Protein AF-A0A8B6BGJ7-F1 (afdb_monomer_lite)

Radius of gyration: 28.64 Å; chains: 1; bounding box: 47×74×89 Å

Organism: Mytilus galloprovincialis (NCBI:txid29158)

pLDDT: mean 73.42, std 16.11, range [43.03, 97.69]

Foldseek 3Di:
DVVVVVVVVVVVVCCVVVNDPPPPPPPPPPPPPPPLCDPQLVVLVVVLVVLVPDPDPDPVSVVVNVVSVVSNVVSSVVSVVVVVVVVVVVLVVCVPVPPPVNVVVVVVPPPDPDPPPPVVVVVVVLCVVCVVPPDDDPVVVVVVSVLVVVLVQLVCVVVVVDDDPVVVVVCVVCVVVVNNVVSVCSVPDPCVVVVVVVVVCVVVVVPDPPPDDDD

Sequence (215 aa):
MIISKIGKVLINSAGNTFGFKVSAGKKSEHRKNKPWFDHDCKAARSEFRKMKRNKNKSPFHRALVSDAEKRYKNTMNKAHKKYRSDFRKKMDDLKQKDAKEFWRLLNENKSTAQPKIDFDKLVSYFKELNSDLRDDTEEQQIETRCCVMFRYLFKLAQETTFRSRSLDKMKSILDNCGFSYLWSFQNTSPNIKSIIKQRLEDQFTQSWSGKVIPE

Structure (mmCIF, N/CA/C/O backbone):
data_AF-A0A8B6BGJ7-F1
#
_entry.id   AF-A0A8B6BGJ7-F1
#
loop_
_atom_site.group_PDB
_atom_site.id
_atom_site.type_symbol
_atom_site.label_atom_id
_atom_site.label_alt_id
_atom_site.label_comp_id
_atom_site.label_asym_id
_atom_site.label_entity_id
_atom_site.label_seq_id
_atom_site.pdbx_PDB_ins_code
_atom_site.Cartn_x
_atom_site.Cartn_y
_atom_site.Cartn_z
_atom_site.occupancy
_atom_site.B_iso_or_equiv
_atom_site.auth_seq_id
_atom_site.auth_comp_id
_atom_site.auth_asym_id
_atom_site.auth_atom_id
_atom_site.pdbx_PDB_model_num
ATOM 1 N N . MET A 1 1 ? 10.335 -47.971 -9.760 1.00 57.31 1 MET A N 1
ATOM 2 C CA . MET A 1 1 ? 8.850 -47.895 -9.714 1.00 57.31 1 MET A CA 1
ATOM 3 C C . MET A 1 1 ? 8.267 -47.502 -8.337 1.00 57.31 1 MET A C 1
ATOM 5 O O . MET A 1 1 ? 7.102 -47.132 -8.273 1.00 57.31 1 MET A O 1
ATOM 9 N N . ILE A 1 2 ? 9.047 -47.516 -7.242 1.00 61.28 2 ILE A N 1
ATOM 10 C CA . ILE A 1 2 ? 8.579 -47.228 -5.864 1.00 61.28 2 ILE A CA 1
ATOM 11 C C . ILE A 1 2 ? 8.458 -45.721 -5.566 1.00 61.28 2 ILE A C 1
ATOM 13 O O . ILE A 1 2 ? 7.476 -45.283 -4.974 1.00 61.28 2 ILE A O 1
ATOM 17 N N . ILE A 1 3 ? 9.395 -44.910 -6.064 1.00 61.84 3 ILE A N 1
ATOM 18 C CA . ILE A 1 3 ? 9.438 -43.452 -5.832 1.00 61.84 3 ILE A CA 1
ATOM 19 C C . ILE A 1 3 ? 8.158 -42.753 -6.326 1.00 61.84 3 ILE A C 1
ATOM 21 O O . ILE A 1 3 ? 7.620 -41.880 -5.652 1.00 61.84 3 ILE A O 1
ATOM 25 N N . SER A 1 4 ? 7.603 -43.198 -7.458 1.00 70.38 4 SER A N 1
ATOM 26 C CA . SER A 1 4 ? 6.337 -42.671 -7.991 1.00 70.38 4 SER A CA 1
ATOM 27 C C . SER A 1 4 ? 5.135 -42.989 -7.090 1.00 70.38 4 SER A C 1
ATOM 29 O O . SER A 1 4 ? 4.223 -42.172 -6.969 1.00 70.38 4 SER A O 1
ATOM 31 N N . LYS A 1 5 ? 5.135 -44.148 -6.416 1.00 76.62 5 LYS A N 1
ATOM 32 C CA . LYS A 1 5 ? 4.067 -44.529 -5.481 1.00 76.62 5 LYS A CA 1
ATOM 33 C C . LYS A 1 5 ? 4.137 -43.698 -4.199 1.00 76.62 5 LYS A C 1
ATOM 35 O O . LYS A 1 5 ? 3.113 -43.176 -3.775 1.00 76.62 5 LYS A O 1
ATOM 40 N N . ILE A 1 6 ? 5.338 -43.497 -3.651 1.00 73.38 6 ILE A N 1
ATOM 41 C CA . ILE A 1 6 ? 5.550 -42.648 -2.466 1.00 73.38 6 ILE A CA 1
ATOM 42 C C . ILE A 1 6 ? 5.158 -41.197 -2.765 1.00 73.38 6 ILE A C 1
ATOM 44 O O . ILE A 1 6 ? 4.422 -40.588 -1.993 1.00 73.38 6 ILE A O 1
ATOM 48 N N . GLY A 1 7 ? 5.562 -40.666 -3.924 1.00 71.62 7 GLY A N 1
ATOM 49 C CA . GLY A 1 7 ? 5.180 -39.318 -4.347 1.00 71.62 7 GLY A CA 1
ATOM 50 C C . GLY A 1 7 ? 3.663 -39.130 -4.422 1.00 71.62 7 GLY A C 1
ATOM 51 O O . GLY A 1 7 ? 3.145 -38.129 -3.936 1.00 71.62 7 GLY A O 1
ATOM 52 N N . LYS A 1 8 ? 2.928 -40.119 -4.949 1.00 79.44 8 LYS A N 1
ATOM 53 C CA . LYS A 1 8 ? 1.456 -40.083 -4.990 1.00 79.44 8 LYS A CA 1
ATOM 54 C C . LYS A 1 8 ? 0.827 -40.094 -3.599 1.00 79.44 8 LYS A C 1
ATOM 56 O O . LYS A 1 8 ? -0.113 -39.342 -3.366 1.00 79.44 8 LYS A O 1
ATOM 61 N N . VAL A 1 9 ? 1.349 -40.905 -2.678 1.00 85.19 9 VAL A N 1
ATOM 62 C CA . VAL A 1 9 ? 0.859 -40.942 -1.291 1.00 85.19 9 VAL A CA 1
ATOM 63 C C . VAL A 1 9 ? 1.062 -39.585 -0.621 1.00 85.19 9 VAL A C 1
ATOM 65 O O . VAL A 1 9 ? 0.117 -39.044 -0.061 1.00 85.19 9 VAL A O 1
ATOM 68 N N . LEU A 1 10 ? 2.246 -38.982 -0.753 1.00 74.00 10 LEU A N 1
ATOM 69 C CA . LEU A 1 10 ? 2.537 -37.673 -0.163 1.00 74.00 10 LEU A CA 1
ATOM 70 C C . LEU A 1 10 ? 1.672 -36.553 -0.756 1.00 74.00 10 LEU A C 1
ATOM 72 O O . LEU A 1 10 ? 1.155 -35.727 -0.008 1.00 74.00 10 LEU A O 1
ATOM 76 N N . ILE A 1 11 ? 1.470 -36.541 -2.077 1.00 77.31 11 ILE A N 1
ATOM 77 C CA . ILE A 1 11 ? 0.615 -35.551 -2.752 1.00 77.31 11 ILE A CA 1
ATOM 78 C C . ILE A 1 11 ? -0.843 -35.689 -2.298 1.00 77.31 11 ILE A C 1
ATOM 80 O O . ILE A 1 11 ? -1.494 -34.679 -2.033 1.00 77.31 11 ILE A O 1
ATOM 84 N N . ASN A 1 12 ? -1.348 -36.917 -2.165 1.00 77.31 12 ASN A N 1
ATOM 85 C CA .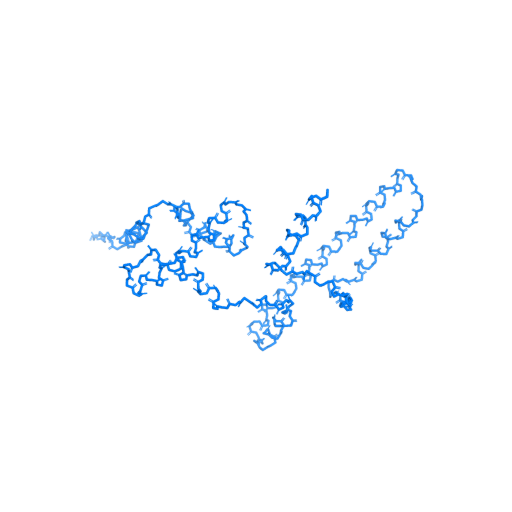 ASN A 1 12 ? -2.722 -37.163 -1.729 1.00 77.31 12 ASN A CA 1
ATOM 86 C C . ASN A 1 12 ? -2.922 -36.817 -0.251 1.00 77.31 12 ASN A C 1
ATOM 88 O O . ASN A 1 12 ? -3.895 -36.148 0.089 1.00 77.31 12 ASN A O 1
ATOM 92 N N . SER A 1 13 ? -1.984 -37.198 0.618 1.00 79.50 13 SER A N 1
ATOM 93 C CA . SER A 1 13 ? -2.018 -36.827 2.035 1.00 79.50 13 SER A CA 1
ATOM 94 C C . SER A 1 13 ? -1.955 -35.310 2.215 1.00 79.50 13 SER A C 1
ATOM 96 O O . SER A 1 13 ? -2.753 -34.745 2.956 1.00 79.50 13 SER A O 1
ATOM 98 N N . ALA A 1 14 ? -1.071 -34.623 1.484 1.00 66.56 14 ALA A N 1
ATOM 99 C CA . ALA A 1 14 ? -0.984 -33.166 1.518 1.00 66.56 14 ALA A CA 1
ATOM 100 C C . ALA A 1 14 ? -2.259 -32.498 0.978 1.00 66.56 14 ALA A C 1
ATOM 102 O O . ALA A 1 14 ? -2.747 -31.538 1.568 1.00 66.56 14 ALA A O 1
ATOM 103 N N . GLY A 1 15 ? -2.831 -33.012 -0.110 1.00 73.88 15 GLY A N 1
ATOM 104 C CA . GLY A 1 15 ? -4.077 -32.496 -0.668 1.00 73.88 15 GLY A CA 1
ATOM 105 C C . GLY A 1 15 ? -5.287 -32.692 0.244 1.00 73.88 15 GLY A C 1
ATOM 106 O O . GLY A 1 15 ? -6.129 -31.801 0.325 1.00 73.88 15 GLY A O 1
ATOM 107 N N . ASN A 1 16 ? -5.349 -33.803 0.980 1.00 71.81 16 ASN A N 1
ATOM 108 C CA . ASN A 1 16 ? -6.404 -34.060 1.961 1.00 71.81 16 ASN A CA 1
ATOM 109 C C . ASN A 1 16 ? -6.269 -33.169 3.204 1.00 71.81 16 ASN A C 1
ATOM 111 O O . ASN A 1 16 ? -7.273 -32.677 3.713 1.00 71.81 16 ASN A O 1
ATOM 115 N N . THR A 1 17 ? -5.042 -32.929 3.676 1.00 71.88 17 THR A N 1
ATOM 116 C CA . THR A 1 17 ? -4.790 -32.124 4.883 1.00 71.88 17 THR A CA 1
ATOM 117 C C . THR A 1 17 ? -4.862 -30.621 4.618 1.00 71.88 17 THR A C 1
ATOM 119 O O . THR A 1 17 ? -5.432 -29.877 5.413 1.00 71.88 17 THR A O 1
ATOM 122 N N . PHE A 1 18 ? -4.293 -30.152 3.506 1.00 75.50 18 PHE A N 1
ATOM 123 C CA . PHE A 1 18 ? -4.161 -28.720 3.202 1.00 75.50 18 PHE A CA 1
ATOM 124 C C . PHE A 1 18 ? -5.162 -28.221 2.152 1.00 75.50 18 PHE A C 1
ATOM 126 O O . PHE A 1 18 ? -5.249 -27.015 1.907 1.00 75.50 18 PHE A O 1
ATOM 133 N N . GLY A 1 19 ? -5.927 -29.130 1.543 1.00 69.19 19 GLY A N 1
ATOM 134 C CA . GLY A 1 19 ? -6.796 -28.849 0.408 1.00 69.19 19 GLY A CA 1
ATOM 135 C C . GLY A 1 19 ? -6.013 -28.726 -0.902 1.00 69.19 19 GLY A C 1
ATOM 136 O O . GLY A 1 19 ? -4.918 -28.163 -0.967 1.00 69.19 19 GLY A O 1
ATOM 137 N N . PHE A 1 20 ? -6.596 -29.202 -2.000 1.00 66.44 20 PHE A N 1
ATOM 138 C CA . PHE A 1 20 ? -6.102 -28.855 -3.328 1.00 66.44 20 PHE A CA 1
ATOM 139 C C . PHE A 1 20 ? -6.554 -27.436 -3.673 1.00 66.44 20 PHE A C 1
ATOM 141 O O . PHE A 1 20 ? -7.739 -27.106 -3.588 1.00 66.44 20 PHE A O 1
ATOM 148 N N . LYS A 1 21 ? -5.624 -26.584 -4.122 1.00 55.28 21 LYS A N 1
ATOM 149 C CA . LYS A 1 21 ? -6.004 -25.344 -4.807 1.00 55.28 21 LYS A CA 1
ATOM 150 C C . LYS A 1 21 ? -6.718 -25.744 -6.092 1.00 55.28 21 LYS A C 1
ATOM 152 O O . LYS A 1 21 ? -6.074 -26.005 -7.103 1.00 55.28 21 LYS A O 1
ATOM 157 N N . VAL A 1 22 ? -8.046 -25.773 -6.058 1.00 51.56 22 VAL A N 1
ATOM 158 C CA . VAL A 1 22 ? -8.840 -25.797 -7.279 1.00 51.56 22 VAL A CA 1
ATOM 159 C C . VAL A 1 22 ? -8.456 -24.518 -8.009 1.00 51.56 22 VAL A C 1
ATOM 161 O O . VAL A 1 22 ? -8.737 -23.413 -7.537 1.00 51.56 22 VAL A O 1
ATOM 164 N N . SER A 1 23 ? -7.747 -24.638 -9.128 1.00 52.31 23 SER A N 1
ATOM 165 C CA . SER A 1 23 ? -7.567 -23.537 -10.065 1.00 52.31 23 SER A CA 1
ATOM 166 C C . SER A 1 23 ? -8.913 -23.268 -10.727 1.00 52.31 23 SER A C 1
ATOM 168 O O . SER A 1 23 ? -9.090 -23.487 -11.920 1.00 52.31 23 SER A O 1
ATOM 170 N N . ALA A 1 24 ? -9.885 -22.802 -9.938 1.00 52.41 24 ALA A N 1
ATOM 171 C CA . ALA A 1 24 ? -11.022 -22.075 -10.449 1.00 52.41 24 ALA A CA 1
ATOM 172 C C . ALA A 1 24 ? -10.408 -20.937 -11.256 1.00 52.41 24 ALA A C 1
ATOM 174 O O . ALA A 1 24 ? -9.730 -20.070 -10.690 1.00 52.41 24 ALA A O 1
ATOM 175 N N . GLY A 1 25 ? -10.537 -21.018 -12.582 1.00 48.78 25 GLY A N 1
ATOM 176 C CA . GLY A 1 25 ? -10.083 -19.981 -13.488 1.00 48.78 25 GLY A CA 1
ATOM 177 C C . GLY A 1 25 ? -10.626 -18.672 -12.952 1.00 48.78 25 GLY A C 1
ATOM 178 O O . GLY A 1 25 ? -11.834 -18.439 -12.986 1.00 48.78 25 GLY A O 1
ATOM 179 N N . LYS A 1 26 ? -9.748 -17.859 -12.355 1.00 43.69 26 LYS A N 1
ATOM 180 C CA . LYS A 1 26 ? -10.133 -16.558 -11.834 1.00 43.69 26 LYS A CA 1
ATOM 181 C C . LYS A 1 26 ? -10.603 -15.787 -13.053 1.00 43.69 26 LYS A C 1
ATOM 183 O O . LYS A 1 26 ? -9.770 -15.278 -13.802 1.00 43.69 26 LYS A O 1
ATOM 188 N N . LYS A 1 27 ? -11.923 -15.710 -13.263 1.00 43.03 27 LYS A N 1
ATOM 189 C CA . LYS A 1 27 ? -12.528 -14.635 -14.046 1.00 43.03 27 LYS A CA 1
ATOM 190 C C . LYS A 1 27 ? -11.877 -13.391 -13.474 1.00 43.03 27 LYS A C 1
ATOM 192 O O . LYS A 1 27 ? -12.029 -13.139 -12.280 1.00 43.03 27 LYS A O 1
ATOM 197 N N . SER A 1 28 ? -11.002 -12.748 -14.250 1.00 46.72 28 SER A N 1
ATOM 198 C CA . SER A 1 28 ? -10.230 -11.621 -13.750 1.00 46.72 28 SER A CA 1
ATOM 199 C C . SER A 1 28 ? -11.262 -10.598 -13.331 1.00 46.72 28 SER A C 1
ATOM 201 O O . SER A 1 28 ? -11.915 -10.016 -14.201 1.00 46.72 28 SER A O 1
ATOM 203 N N . GLU A 1 29 ? -11.480 -10.478 -12.024 1.00 51.22 29 GLU A N 1
ATOM 204 C CA . GLU A 1 29 ? -12.407 -9.517 -11.467 1.00 51.22 29 GLU A CA 1
ATOM 205 C C . GLU A 1 29 ? -12.032 -8.203 -12.127 1.00 51.22 29 GLU A C 1
ATOM 207 O O . GLU A 1 29 ? -10.859 -7.805 -12.087 1.00 51.22 29 GLU A O 1
ATOM 212 N N . HIS A 1 30 ? -12.977 -7.688 -12.921 1.00 48.84 30 HIS A N 1
ATOM 213 C CA . HIS A 1 30 ? -12.774 -6.578 -13.835 1.00 48.84 30 HIS A CA 1
ATOM 214 C C . HIS A 1 30 ? -11.873 -5.579 -13.144 1.00 48.84 30 HIS A C 1
ATOM 216 O O . HIS A 1 30 ? -12.176 -5.225 -12.009 1.00 48.84 30 HIS A O 1
ATOM 222 N N . ARG A 1 31 ? -10.738 -5.233 -13.770 1.00 54.88 31 ARG A N 1
ATOM 223 C CA . ARG A 1 31 ? -9.712 -4.340 -13.220 1.00 54.88 31 ARG A CA 1
ATOM 224 C C . ARG A 1 31 ? -10.410 -3.088 -12.695 1.00 54.88 31 ARG A C 1
ATOM 226 O O . ARG A 1 31 ? -10.582 -2.141 -13.456 1.00 54.88 31 ARG A O 1
ATOM 233 N N . LYS A 1 32 ? -10.844 -3.111 -11.429 1.00 60.84 32 LYS A N 1
ATOM 234 C CA . LYS A 1 32 ? -11.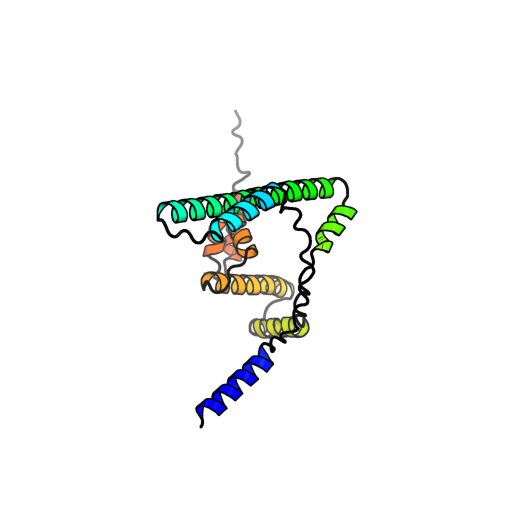600 -2.022 -10.821 1.00 60.84 32 LYS A CA 1
ATOM 235 C C . LYS A 1 32 ? -10.714 -0.811 -11.011 1.00 60.84 32 LYS A C 1
ATOM 237 O O . LYS A 1 32 ? -9.510 -0.900 -10.734 1.00 60.84 32 LYS A O 1
ATOM 242 N N . ASN A 1 33 ? -11.270 0.238 -11.616 1.00 74.88 33 ASN A N 1
ATOM 243 C CA . ASN A 1 33 ? -10.539 1.467 -11.878 1.00 74.88 33 ASN A CA 1
ATOM 244 C C . ASN A 1 33 ? -9.843 1.852 -10.580 1.00 74.88 33 ASN A C 1
ATOM 246 O O . ASN A 1 33 ? -10.496 2.149 -9.586 1.00 74.88 33 ASN A O 1
ATOM 250 N N . LYS A 1 34 ? -8.514 1.719 -10.561 1.00 84.25 34 LYS A N 1
ATOM 251 C CA . LYS A 1 34 ? -7.730 1.979 -9.362 1.00 84.25 34 LYS A CA 1
ATOM 252 C C . LYS A 1 34 ? -7.851 3.479 -9.114 1.00 84.25 34 LYS A C 1
ATOM 254 O O . LYS A 1 34 ? -7.340 4.229 -9.943 1.00 84.25 34 LYS A O 1
ATOM 259 N N . PRO A 1 35 ? -8.490 3.924 -8.022 1.00 87.94 35 PRO A N 1
ATOM 260 C CA . PRO A 1 35 ? -8.777 5.345 -7.817 1.00 87.94 35 PRO A CA 1
ATOM 261 C C . PRO A 1 35 ? -7.499 6.181 -7.673 1.00 87.94 35 PRO A C 1
ATOM 263 O O . PRO A 1 35 ? -7.496 7.367 -7.965 1.00 87.94 35 PRO A O 1
ATOM 266 N N . TRP A 1 36 ? -6.390 5.546 -7.287 1.00 92.88 36 TRP A N 1
ATOM 267 C CA . TRP A 1 36 ? -5.066 6.161 -7.212 1.00 92.88 36 TRP A CA 1
ATOM 268 C C . TRP A 1 36 ? -4.292 6.174 -8.539 1.00 92.88 36 TRP A C 1
ATOM 270 O O . TRP A 1 36 ? -3.203 6.732 -8.588 1.00 92.88 36 TRP A O 1
ATOM 280 N N . PHE A 1 37 ? -4.779 5.517 -9.599 1.00 94.44 37 PHE A N 1
ATOM 281 C CA . PHE A 1 37 ? -4.087 5.446 -10.891 1.00 94.44 37 PHE A CA 1
ATOM 282 C C . PHE A 1 37 ? -4.559 6.580 -11.807 1.00 94.44 37 PHE A C 1
ATOM 284 O O . PHE A 1 37 ? -5.376 6.392 -12.715 1.00 94.44 37 PHE A O 1
ATOM 291 N N . ASP A 1 38 ? -4.045 7.766 -11.510 1.00 92.69 38 ASP A N 1
ATOM 292 C CA . ASP A 1 38 ? -4.384 9.036 -12.144 1.00 92.69 38 ASP A CA 1
ATOM 293 C C . ASP A 1 38 ? -3.825 9.199 -13.574 1.00 92.69 38 ASP A C 1
ATOM 295 O O . ASP A 1 38 ? -3.242 8.287 -14.177 1.00 92.69 38 ASP A O 1
ATOM 299 N N . HIS A 1 39 ? -4.075 10.375 -14.155 1.00 94.81 39 HIS A N 1
ATOM 300 C CA . HIS A 1 39 ? -3.589 10.753 -15.479 1.00 94.81 39 HIS A CA 1
ATOM 301 C C . HIS A 1 39 ? -2.055 10.693 -15.570 1.00 94.81 39 HIS A C 1
ATOM 303 O O . HIS A 1 39 ? -1.524 10.149 -16.540 1.00 94.81 39 HIS A O 1
ATOM 309 N N . ASP A 1 40 ? -1.341 11.142 -14.541 1.00 95.38 40 ASP A N 1
ATOM 310 C CA . ASP A 1 40 ? 0.124 11.169 -14.526 1.00 95.38 40 ASP A CA 1
ATOM 311 C C . ASP A 1 40 ? 0.710 9.755 -14.522 1.00 95.38 40 ASP A C 1
ATOM 313 O O . ASP A 1 40 ? 1.655 9.448 -15.257 1.00 95.38 40 ASP A O 1
ATOM 317 N N . CYS A 1 41 ? 0.091 8.839 -13.773 1.00 96.19 41 CYS A N 1
ATOM 318 C CA . CYS A 1 41 ? 0.421 7.420 -13.817 1.00 96.19 41 CYS A CA 1
ATOM 319 C C . CYS A 1 41 ? 0.214 6.824 -15.219 1.00 96.19 41 CYS A C 1
ATOM 321 O O . CYS A 1 41 ? 1.019 5.999 -15.667 1.00 96.19 41 CYS A O 1
ATOM 323 N N . LYS A 1 42 ? -0.853 7.221 -15.929 1.00 95.25 42 LYS A N 1
ATOM 324 C CA . LYS A 1 42 ? -1.119 6.786 -17.313 1.00 95.25 42 LYS A CA 1
ATOM 325 C C . LYS A 1 42 ? -0.076 7.343 -18.281 1.00 95.25 42 LYS A C 1
ATOM 327 O O . LYS A 1 42 ? 0.441 6.573 -19.095 1.00 95.25 42 LYS A O 1
ATOM 332 N N . ALA A 1 43 ? 0.258 8.626 -18.168 1.00 96.44 43 ALA A N 1
ATOM 333 C CA . ALA A 1 43 ? 1.248 9.298 -19.002 1.00 96.44 43 ALA A CA 1
ATOM 334 C C . ALA A 1 43 ? 2.635 8.655 -18.843 1.00 96.44 43 ALA A C 1
ATOM 336 O O . ALA A 1 43 ? 3.187 8.144 -19.819 1.00 96.44 43 ALA A O 1
ATOM 337 N N . ALA A 1 44 ? 3.130 8.537 -17.606 1.00 96.06 44 ALA A N 1
ATOM 338 C CA . ALA A 1 44 ? 4.430 7.927 -17.320 1.00 96.06 44 ALA A CA 1
ATOM 339 C C . ALA A 1 44 ? 4.493 6.447 -17.749 1.00 96.06 44 ALA A C 1
ATOM 341 O O . ALA A 1 44 ? 5.502 5.974 -18.274 1.00 96.06 44 ALA A O 1
ATOM 342 N N . ARG A 1 45 ? 3.390 5.696 -17.596 1.00 96.56 45 ARG A N 1
ATOM 343 C CA . ARG A 1 45 ? 3.297 4.310 -18.088 1.00 96.56 45 ARG A CA 1
ATOM 344 C C . ARG A 1 45 ? 3.347 4.234 -19.611 1.00 96.56 45 ARG A C 1
ATOM 346 O O . ARG A 1 45 ? 3.933 3.293 -20.148 1.00 96.56 45 ARG A O 1
ATOM 353 N N . SER A 1 46 ? 2.674 5.156 -20.295 1.00 96.19 46 SER A N 1
ATOM 354 C CA . SER A 1 46 ? 2.662 5.236 -21.757 1.00 96.19 46 SER A CA 1
ATOM 355 C C . SER A 1 46 ? 4.065 5.520 -22.283 1.00 96.19 46 SER A 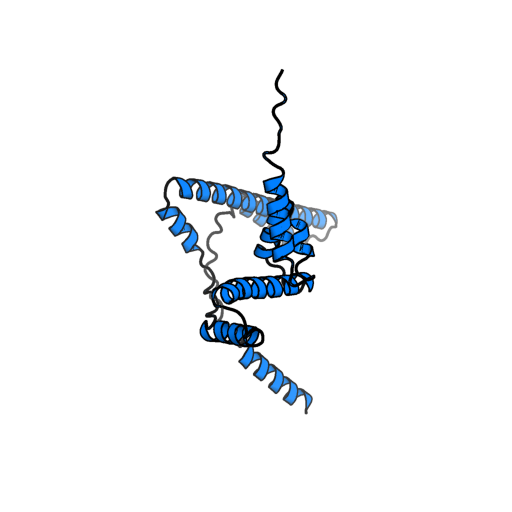C 1
ATOM 357 O O . SER A 1 46 ? 4.559 4.773 -23.125 1.00 96.19 46 SER A O 1
ATOM 359 N N . GLU A 1 47 ? 4.742 6.516 -21.713 1.00 95.56 47 GLU A N 1
ATOM 360 C CA . GLU A 1 47 ? 6.119 6.883 -22.046 1.00 95.56 47 GLU A CA 1
ATOM 361 C C . GLU A 1 47 ? 7.084 5.705 -21.853 1.00 95.56 47 GLU A C 1
ATOM 363 O O . GLU A 1 47 ? 7.737 5.279 -22.807 1.00 95.56 47 GLU A O 1
ATOM 368 N N . PHE A 1 48 ? 7.097 5.090 -20.665 1.00 96.25 48 PHE A N 1
ATOM 369 C CA . PHE A 1 48 ? 7.936 3.921 -20.389 1.00 96.25 48 PHE A CA 1
ATOM 370 C C . PHE A 1 48 ? 7.680 2.776 -21.380 1.00 96.25 48 PHE A C 1
ATOM 372 O O . PHE A 1 48 ? 8.613 2.149 -21.880 1.00 96.25 48 PHE A O 1
ATOM 379 N N . ARG A 1 49 ? 6.411 2.502 -21.709 1.00 95.81 49 ARG A N 1
ATOM 380 C CA . ARG A 1 49 ? 6.054 1.455 -22.678 1.00 95.81 49 ARG A CA 1
ATOM 381 C C . ARG A 1 49 ? 6.500 1.784 -24.095 1.00 95.81 49 ARG A C 1
ATOM 383 O O . ARG A 1 49 ? 6.923 0.866 -24.792 1.00 95.81 49 ARG A O 1
ATOM 390 N N . LYS A 1 50 ? 6.394 3.044 -24.526 1.00 94.75 50 LYS A N 1
ATOM 391 C CA . LYS A 1 50 ? 6.901 3.496 -25.829 1.00 94.75 50 LYS A CA 1
ATOM 392 C C . LYS A 1 50 ? 8.412 3.278 -25.907 1.00 94.75 50 LYS A C 1
ATOM 394 O O . LYS A 1 50 ? 8.873 2.627 -26.838 1.00 94.75 50 LYS A O 1
ATOM 399 N N . MET A 1 51 ? 9.146 3.707 -24.880 1.00 92.31 51 MET A N 1
ATOM 400 C CA . MET A 1 51 ? 10.601 3.539 -24.793 1.00 92.31 51 MET A CA 1
ATOM 401 C C . MET A 1 51 ? 11.002 2.061 -24.789 1.00 92.31 51 MET A C 1
ATOM 403 O O . MET A 1 51 ? 11.849 1.651 -25.567 1.00 92.31 51 MET A O 1
ATOM 407 N N . LYS A 1 52 ? 10.320 1.223 -24.001 1.00 92.94 52 LYS A N 1
ATOM 408 C CA . LYS A 1 52 ? 10.602 -0.218 -23.918 1.00 92.94 52 LYS A CA 1
ATOM 409 C C . LYS A 1 52 ? 10.305 -0.994 -25.210 1.00 92.94 52 LYS A C 1
ATOM 411 O O . LYS A 1 52 ? 10.855 -2.071 -25.411 1.00 92.94 52 LYS A O 1
ATOM 416 N N . ARG A 1 53 ? 9.402 -0.496 -26.061 1.00 93.44 53 ARG A N 1
ATOM 417 C CA . ARG A 1 53 ? 9.089 -1.103 -27.369 1.00 93.44 53 ARG A CA 1
ATOM 418 C C . ARG A 1 53 ? 10.112 -0.751 -28.444 1.00 93.44 53 ARG A C 1
ATOM 420 O O . ARG A 1 53 ? 10.151 -1.425 -29.471 1.00 93.44 53 ARG A O 1
ATOM 427 N N . ASN A 1 54 ? 10.901 0.298 -28.232 1.00 89.31 54 ASN A N 1
ATOM 428 C CA . ASN A 1 54 ? 11.958 0.663 -29.154 1.00 89.31 54 ASN A CA 1
ATOM 429 C C . ASN A 1 54 ? 13.027 -0.448 -29.170 1.00 89.31 54 ASN A C 1
ATOM 431 O O . ASN A 1 54 ? 13.428 -0.957 -28.126 1.00 89.31 54 ASN A O 1
ATOM 435 N N . LYS A 1 55 ? 13.455 -0.859 -30.369 1.00 88.19 55 LYS A N 1
ATOM 436 C CA . LYS A 1 55 ? 14.442 -1.933 -30.567 1.00 88.19 55 LYS A CA 1
ATOM 437 C C . LYS A 1 55 ? 15.892 -1.451 -30.437 1.00 88.19 55 LYS A C 1
ATOM 439 O O . LYS A 1 55 ? 16.802 -2.270 -30.545 1.00 88.19 55 LYS A O 1
ATOM 444 N N . ASN A 1 56 ? 16.121 -0.153 -30.225 1.00 87.75 56 ASN A N 1
ATOM 445 C CA . ASN A 1 56 ? 17.455 0.406 -30.042 1.00 87.75 56 ASN A CA 1
ATOM 446 C C . ASN A 1 56 ? 18.139 -0.223 -28.811 1.00 87.75 56 ASN A C 1
ATOM 448 O O . ASN A 1 56 ? 17.587 -0.237 -27.715 1.00 87.75 56 ASN A O 1
ATOM 452 N N . LYS A 1 57 ? 19.351 -0.761 -28.987 1.00 86.75 57 LYS A N 1
ATOM 453 C CA . LYS A 1 57 ? 20.120 -1.426 -27.919 1.00 86.75 57 LYS A CA 1
ATOM 454 C C . LYS A 1 57 ? 21.326 -0.623 -27.433 1.00 86.75 57 LYS A C 1
ATOM 456 O O . LYS A 1 57 ? 22.091 -1.162 -26.628 1.00 86.75 57 LYS A O 1
ATOM 461 N N . SER A 1 58 ? 21.478 0.624 -27.890 1.00 94.75 58 SER A N 1
ATOM 462 C CA . SER A 1 58 ? 22.552 1.530 -27.473 1.00 94.75 58 SER A CA 1
ATOM 463 C C . SER A 1 58 ? 22.595 1.670 -25.944 1.00 94.75 58 SER A C 1
ATOM 465 O O . SER A 1 58 ? 21.529 1.750 -25.320 1.00 94.75 58 SER A O 1
ATOM 467 N N . PRO A 1 59 ? 23.790 1.734 -25.322 1.00 93.69 59 PRO A N 1
ATOM 468 C CA . PRO A 1 59 ? 23.932 2.003 -23.890 1.00 93.69 59 PRO A CA 1
ATOM 469 C C . PRO A 1 59 ? 23.145 3.238 -23.434 1.00 93.69 59 PRO A C 1
ATOM 471 O O . PRO A 1 59 ? 22.451 3.186 -22.420 1.00 93.69 59 PRO A O 1
ATOM 474 N N . PHE A 1 60 ? 23.157 4.305 -24.238 1.00 94.19 60 PHE A N 1
ATOM 475 C CA . PHE A 1 60 ? 22.394 5.524 -23.972 1.00 94.19 60 PHE A CA 1
ATOM 476 C C . PHE A 1 60 ? 20.882 5.264 -23.949 1.00 94.19 60 PHE A C 1
ATOM 478 O O . PHE A 1 60 ? 20.180 5.671 -23.027 1.00 94.19 60 PHE A O 1
ATOM 485 N N . HIS A 1 61 ? 20.371 4.506 -24.922 1.00 93.94 61 HIS A N 1
ATOM 486 C CA . HIS A 1 61 ? 18.953 4.155 -24.958 1.00 93.94 61 HIS A CA 1
ATOM 487 C C . HIS A 1 61 ? 18.540 3.301 -23.749 1.00 93.94 61 HIS A C 1
ATOM 489 O O . HIS A 1 61 ? 17.477 3.522 -23.171 1.00 93.94 61 HIS A O 1
ATOM 495 N N . ARG A 1 62 ? 19.393 2.362 -23.316 1.00 93.25 62 ARG A N 1
ATOM 496 C CA . ARG A 1 62 ? 19.141 1.562 -22.105 1.00 93.25 62 ARG A CA 1
ATOM 497 C C . ARG A 1 62 ? 19.052 2.439 -20.855 1.00 93.25 62 ARG A C 1
ATOM 499 O O . ARG A 1 62 ? 18.169 2.206 -20.030 1.00 93.25 62 ARG A O 1
ATOM 506 N N . ALA A 1 63 ? 19.917 3.448 -20.735 1.00 94.81 63 ALA A N 1
ATOM 507 C CA . ALA A 1 63 ? 19.857 4.418 -19.643 1.00 94.81 63 ALA A CA 1
ATOM 508 C C . ALA A 1 63 ? 18.522 5.181 -19.648 1.00 94.81 63 ALA A C 1
ATOM 510 O O . ALA A 1 63 ? 17.826 5.201 -18.635 1.00 94.81 63 ALA A O 1
ATOM 511 N N . LEU A 1 64 ? 18.085 5.678 -20.811 1.00 95.19 64 LEU A N 1
ATOM 512 C CA . LEU A 1 64 ? 16.796 6.367 -20.945 1.00 95.19 64 LEU A CA 1
ATOM 513 C C . LEU A 1 64 ? 15.592 5.483 -20.581 1.00 95.19 64 LEU A C 1
ATOM 515 O O . LEU A 1 64 ? 14.649 5.954 -19.944 1.00 95.19 64 LEU A O 1
ATOM 519 N N . VAL A 1 65 ? 15.604 4.202 -20.965 1.00 95.06 65 VAL A N 1
ATOM 520 C CA . VAL A 1 65 ? 14.550 3.245 -20.578 1.00 95.06 65 VAL A CA 1
ATOM 521 C C . VAL A 1 65 ? 14.536 3.039 -19.062 1.00 95.06 65 VAL A C 1
ATOM 523 O O . VAL A 1 65 ? 13.459 3.038 -18.463 1.00 95.06 65 VAL A O 1
ATOM 526 N N . SER A 1 66 ? 15.711 2.895 -18.444 1.00 95.50 66 SER A N 1
ATOM 527 C CA . SER A 1 66 ? 15.857 2.762 -16.989 1.00 95.50 66 SER A CA 1
ATOM 528 C C . SER A 1 66 ? 15.316 3.992 -16.256 1.00 95.50 66 SER A C 1
ATOM 530 O O . SER A 1 66 ? 14.544 3.865 -15.304 1.00 95.50 66 SER A O 1
ATOM 532 N N . ASP A 1 67 ? 15.632 5.193 -16.736 1.00 96.31 67 ASP A N 1
ATOM 533 C CA . ASP A 1 67 ? 15.148 6.431 -16.130 1.00 96.31 67 ASP A CA 1
ATOM 534 C C . ASP A 1 67 ? 13.639 6.612 -16.312 1.00 96.31 67 ASP A C 1
ATOM 536 O O . ASP A 1 67 ? 12.944 6.954 -15.353 1.00 96.31 67 ASP A O 1
ATOM 540 N N . ALA A 1 68 ? 13.092 6.288 -17.488 1.00 95.88 68 ALA A N 1
ATOM 541 C CA . ALA A 1 68 ? 11.646 6.262 -17.705 1.00 95.88 68 ALA A CA 1
ATOM 542 C C . ALA A 1 68 ? 10.942 5.249 -16.779 1.00 95.88 68 ALA A C 1
ATOM 544 O O . ALA A 1 68 ? 9.858 5.525 -16.258 1.00 95.88 68 ALA A O 1
ATOM 545 N N . GLU A 1 69 ? 11.563 4.094 -16.516 1.00 96.75 69 GLU A N 1
ATOM 546 C CA . GLU A 1 69 ? 11.046 3.106 -15.566 1.00 96.75 69 GLU A CA 1
ATOM 547 C C . GLU A 1 69 ? 11.028 3.646 -14.132 1.00 96.75 69 GLU A C 1
ATOM 549 O O . GLU A 1 69 ? 10.011 3.528 -13.437 1.00 96.75 69 GLU A O 1
ATOM 554 N N . LYS A 1 70 ? 12.132 4.261 -13.688 1.00 97.69 70 LYS A N 1
ATOM 555 C CA . LYS A 1 70 ? 12.223 4.904 -12.370 1.00 97.69 70 LYS A CA 1
ATOM 556 C C . LYS A 1 70 ? 11.169 5.998 -12.231 1.00 97.69 70 LYS A C 1
ATOM 558 O O . LYS A 1 70 ? 10.458 6.017 -11.226 1.00 97.69 70 LYS A O 1
ATOM 563 N N . ARG A 1 71 ? 11.016 6.865 -13.241 1.00 96.81 71 ARG A N 1
ATOM 564 C CA . ARG A 1 71 ? 9.979 7.911 -13.274 1.00 96.81 71 ARG A CA 1
ATOM 565 C C . ARG A 1 71 ? 8.589 7.310 -13.102 1.00 96.81 71 ARG A C 1
ATOM 567 O O . ARG A 1 71 ? 7.877 7.709 -12.187 1.00 96.81 71 ARG A O 1
ATOM 574 N N . TYR A 1 72 ? 8.237 6.296 -13.892 1.00 97.62 72 TYR A N 1
ATOM 575 C CA . TYR A 1 72 ? 6.946 5.615 -13.775 1.00 97.62 72 TYR A CA 1
ATOM 576 C C . TYR A 1 72 ? 6.708 5.029 -12.374 1.00 97.62 72 TYR A C 1
ATOM 578 O O . TYR A 1 72 ? 5.659 5.276 -11.774 1.00 97.62 72 TYR A O 1
ATOM 586 N N . LYS A 1 73 ? 7.681 4.292 -11.821 1.00 96.94 73 LYS A N 1
ATOM 587 C CA . LYS A 1 73 ? 7.586 3.717 -10.467 1.00 96.94 73 LYS A CA 1
ATOM 588 C C . LYS A 1 73 ? 7.406 4.803 -9.405 1.00 96.94 73 LYS A C 1
ATOM 590 O O . LYS A 1 73 ? 6.566 4.658 -8.518 1.00 96.94 73 LYS A O 1
ATOM 595 N N . ASN A 1 74 ? 8.150 5.899 -9.513 1.00 97.62 74 ASN A N 1
ATOM 596 C CA . ASN A 1 74 ? 8.075 7.016 -8.578 1.00 97.62 74 ASN A CA 1
ATOM 597 C C . ASN A 1 74 ? 6.723 7.728 -8.647 1.00 97.62 74 ASN A C 1
ATOM 599 O O . ASN A 1 74 ? 6.116 7.948 -7.600 1.00 97.62 74 ASN A O 1
ATOM 603 N N . THR A 1 75 ? 6.218 8.030 -9.845 1.00 97.56 75 THR A N 1
ATOM 604 C CA . THR A 1 75 ? 4.885 8.626 -10.037 1.00 97.56 75 THR A CA 1
ATOM 605 C C . THR A 1 75 ? 3.800 7.729 -9.449 1.00 97.56 75 THR A C 1
ATOM 607 O O . THR A 1 75 ? 2.976 8.189 -8.663 1.00 97.56 75 THR A O 1
ATOM 610 N N . MET A 1 76 ? 3.867 6.422 -9.716 1.00 96.06 76 MET A N 1
ATOM 611 C CA . MET A 1 76 ? 2.923 5.446 -9.172 1.00 96.06 76 MET A CA 1
ATOM 612 C C . MET A 1 76 ? 2.956 5.397 -7.637 1.00 96.06 76 MET A C 1
ATOM 614 O O . MET A 1 76 ? 1.914 5.401 -6.982 1.00 96.06 76 MET A O 1
ATOM 618 N N . ASN A 1 77 ? 4.155 5.379 -7.050 1.00 95.31 77 ASN A N 1
ATOM 619 C CA . ASN A 1 77 ? 4.328 5.375 -5.600 1.00 95.31 77 ASN A CA 1
ATOM 620 C C . ASN A 1 77 ? 3.815 6.671 -4.963 1.00 95.31 77 ASN A C 1
ATOM 622 O O . ASN A 1 77 ? 3.195 6.615 -3.900 1.00 95.31 77 ASN A O 1
ATOM 626 N N . LYS A 1 78 ? 4.047 7.825 -5.601 1.00 96.94 78 LYS A N 1
ATOM 627 C CA . LYS A 1 78 ? 3.531 9.126 -5.154 1.00 96.94 78 LYS A CA 1
ATOM 628 C C . LYS A 1 78 ? 2.004 9.144 -5.164 1.00 96.94 78 LYS A C 1
ATOM 630 O O . LYS A 1 78 ? 1.412 9.428 -4.126 1.00 96.94 78 LYS A O 1
ATOM 635 N N . ALA A 1 79 ? 1.380 8.761 -6.276 1.00 96.44 79 ALA A N 1
ATOM 636 C CA . ALA A 1 79 ? -0.075 8.725 -6.402 1.00 96.44 79 ALA A CA 1
ATOM 637 C C . ALA A 1 79 ? -0.715 7.761 -5.388 1.00 96.44 79 ALA A C 1
ATOM 639 O O . ALA A 1 79 ? -1.680 8.102 -4.706 1.00 96.44 79 ALA A O 1
ATOM 640 N N . HIS A 1 80 ? -0.114 6.583 -5.190 1.00 94.19 80 HIS A N 1
ATOM 641 C CA . HIS A 1 80 ? -0.585 5.622 -4.195 1.00 94.19 80 HIS A CA 1
ATOM 642 C C . HIS A 1 80 ? -0.438 6.136 -2.753 1.00 94.19 80 HIS A C 1
ATOM 644 O O . HIS A 1 80 ? -1.361 5.983 -1.952 1.00 94.19 80 HIS A O 1
ATOM 650 N N . LYS A 1 81 ? 0.694 6.765 -2.403 1.00 95.62 81 LYS A N 1
ATOM 651 C CA . LYS A 1 81 ? 0.891 7.383 -1.079 1.00 95.62 81 LYS A CA 1
ATOM 652 C C . LYS A 1 81 ? -0.120 8.502 -0.832 1.00 95.62 81 LYS A C 1
ATOM 654 O O . LYS A 1 81 ? -0.736 8.514 0.230 1.00 95.62 81 LYS A O 1
ATOM 659 N N . LYS A 1 82 ? -0.315 9.383 -1.818 1.00 95.75 82 LYS A N 1
ATOM 660 C CA . LYS A 1 82 ? -1.289 10.477 -1.766 1.00 95.75 82 LYS A CA 1
ATOM 661 C C . LYS A 1 82 ? -2.696 9.937 -1.525 1.00 95.75 82 LYS A C 1
ATOM 663 O O . LYS A 1 82 ? -3.302 10.272 -0.519 1.00 95.75 82 LYS A O 1
ATOM 668 N N . TYR A 1 83 ? -3.144 8.986 -2.341 1.00 95.50 83 TYR A N 1
ATOM 669 C CA . TYR A 1 83 ? -4.450 8.355 -2.163 1.00 95.50 83 TYR A CA 1
ATOM 670 C C . TYR A 1 83 ? -4.632 7.730 -0.775 1.00 95.50 83 TYR A C 1
ATOM 672 O O . TYR A 1 83 ? -5.677 7.901 -0.163 1.00 95.50 83 TYR A O 1
ATOM 680 N N . ARG A 1 84 ? -3.626 7.022 -0.242 1.00 92.69 84 ARG A N 1
ATOM 681 C CA . ARG A 1 84 ? -3.717 6.447 1.113 1.00 92.69 84 ARG A CA 1
ATOM 682 C C . ARG A 1 84 ? -3.814 7.517 2.195 1.00 92.69 84 ARG A C 1
ATOM 684 O O . ARG A 1 84 ? -4.519 7.306 3.177 1.00 92.69 84 ARG A O 1
ATOM 691 N N . SER A 1 85 ? -3.081 8.616 2.035 1.00 95.44 85 SER A N 1
ATOM 692 C CA . SER A 1 85 ? -3.142 9.765 2.938 1.00 95.44 85 SER A CA 1
ATOM 693 C C . SER A 1 85 ? -4.529 10.406 2.902 1.00 95.44 85 SER A C 1
ATOM 695 O O . SER A 1 85 ? -5.156 10.564 3.945 1.00 95.44 85 SER A O 1
ATOM 697 N N . ASP A 1 86 ? -5.037 10.698 1.707 1.00 94.44 86 ASP A N 1
ATOM 698 C CA . ASP A 1 86 ? -6.339 11.337 1.503 1.00 94.44 86 ASP A CA 1
ATOM 699 C C . ASP A 1 86 ? -7.482 10.430 1.973 1.00 94.44 86 ASP A C 1
ATOM 701 O O . ASP A 1 86 ? -8.404 10.876 2.651 1.00 94.44 86 ASP A O 1
ATOM 705 N N . PHE A 1 87 ? -7.389 9.128 1.696 1.00 92.81 87 PHE A N 1
ATOM 706 C CA . PHE A 1 87 ? -8.348 8.143 2.182 1.00 92.81 87 PHE A CA 1
ATOM 707 C C . PHE A 1 87 ? -8.338 8.042 3.709 1.00 92.81 87 PHE A C 1
ATOM 709 O O . PHE A 1 87 ? -9.402 7.946 4.309 1.00 92.81 87 PHE A O 1
ATOM 716 N N . ARG A 1 88 ? -7.165 8.096 4.357 1.00 92.38 88 ARG A N 1
ATOM 717 C CA . ARG A 1 88 ? -7.082 8.111 5.826 1.00 92.38 88 ARG A CA 1
ATOM 718 C C . ARG A 1 88 ? -7.783 9.339 6.400 1.00 92.38 88 ARG A C 1
ATOM 720 O O . ARG A 1 88 ? -8.635 9.167 7.257 1.00 92.38 88 ARG A O 1
ATOM 727 N N . LYS A 1 89 ? -7.489 10.532 5.872 1.00 94.75 89 LYS A N 1
ATOM 728 C CA . LYS A 1 89 ? -8.160 11.773 6.287 1.00 94.75 89 LYS A CA 1
ATOM 729 C C . LYS A 1 89 ? -9.675 11.671 6.126 1.00 94.75 89 LYS A C 1
ATOM 731 O O . LYS A 1 89 ? -10.401 11.917 7.076 1.00 94.75 89 LYS A O 1
ATOM 736 N N . LYS A 1 90 ? -10.143 11.185 4.969 1.00 93.00 90 LYS A N 1
ATOM 737 C CA . LYS A 1 90 ? -11.569 10.929 4.728 1.00 93.00 90 LYS A CA 1
ATOM 738 C C . LYS A 1 90 ? -12.170 9.983 5.776 1.00 93.00 90 LYS A C 1
ATOM 740 O O . LYS A 1 90 ? -13.277 10.223 6.239 1.00 93.00 90 LYS A O 1
ATOM 745 N N . MET A 1 91 ? -11.472 8.905 6.133 1.00 92.75 91 MET A N 1
ATOM 746 C CA . MET A 1 91 ? -11.947 7.966 7.155 1.00 92.75 91 MET A CA 1
ATOM 747 C C . MET A 1 91 ? -11.995 8.603 8.548 1.00 92.75 91 MET A C 1
ATOM 749 O O . MET A 1 91 ? -12.946 8.349 9.281 1.00 92.75 91 MET A O 1
ATOM 753 N N . ASP A 1 92 ? -11.014 9.434 8.900 1.00 91.62 92 ASP A N 1
ATOM 754 C CA . ASP A 1 92 ? -10.987 10.156 10.177 1.00 91.62 92 ASP A CA 1
ATOM 755 C C . ASP A 1 92 ? -12.128 11.189 10.256 1.00 91.62 92 ASP A C 1
ATOM 757 O O . ASP A 1 92 ? -12.829 11.253 11.266 1.00 91.62 92 ASP A O 1
ATOM 761 N N . ASP A 1 93 ? -12.390 11.911 9.162 1.00 94.06 93 ASP A N 1
ATOM 762 C CA . ASP A 1 93 ? -13.511 12.850 9.046 1.00 94.06 93 ASP A CA 1
ATOM 763 C C . ASP A 1 93 ? -14.867 12.138 9.163 1.00 94.06 93 ASP A C 1
ATOM 765 O O . ASP A 1 93 ? -15.750 12.575 9.906 1.00 94.06 93 ASP A O 1
ATOM 769 N N . LEU A 1 94 ? -15.042 11.020 8.447 1.00 92.88 94 LEU A N 1
ATOM 770 C CA . LEU A 1 94 ? -16.278 10.233 8.480 1.00 92.88 94 LEU A CA 1
ATOM 771 C C . LEU A 1 94 ? -16.525 9.621 9.856 1.00 92.88 94 LEU A C 1
ATOM 773 O O . LEU A 1 94 ? -17.663 9.592 10.308 1.00 92.88 94 LEU A O 1
ATOM 777 N N . LYS A 1 95 ? -15.472 9.196 10.561 1.00 89.44 95 LYS A N 1
ATOM 778 C CA . LYS A 1 95 ? -15.593 8.668 11.924 1.00 89.44 95 LYS A CA 1
ATOM 779 C C . LYS A 1 95 ? -16.270 9.666 12.873 1.00 89.44 95 LYS A C 1
ATOM 781 O O . LYS A 1 95 ? -16.982 9.238 13.776 1.00 89.44 95 LYS A O 1
ATOM 786 N N . GLN A 1 96 ? -16.032 10.964 12.687 1.00 88.50 96 GLN A N 1
ATOM 787 C CA . GLN A 1 96 ? -16.588 12.020 13.536 1.00 88.50 96 GLN A CA 1
ATOM 788 C C . GLN A 1 96 ? -17.951 12.529 13.048 1.00 88.50 96 GLN A C 1
ATOM 790 O O . GLN A 1 96 ? -18.786 12.891 13.870 1.00 88.50 96 GLN A O 1
ATOM 795 N N . LYS A 1 97 ? -18.171 12.575 11.728 1.00 92.50 97 LYS A N 1
ATOM 796 C CA . LYS A 1 97 ? -19.335 13.244 11.117 1.00 92.50 97 LYS A CA 1
ATOM 797 C C . LYS A 1 97 ? -20.453 12.293 10.690 1.00 92.50 97 LYS A C 1
ATOM 799 O O . LYS A 1 97 ? -21.617 12.664 10.769 1.00 92.50 97 LYS A O 1
ATOM 804 N N . ASP A 1 98 ? -20.110 11.095 10.218 1.00 91.38 98 ASP A N 1
ATOM 805 C CA . ASP A 1 98 ? -21.065 10.122 9.678 1.00 91.38 98 ASP A CA 1
ATOM 806 C C . ASP A 1 98 ? -20.583 8.683 9.919 1.00 91.38 98 ASP A C 1
ATOM 808 O O . ASP A 1 98 ? -19.905 8.048 9.098 1.00 91.38 98 ASP A O 1
ATOM 812 N N . ALA A 1 99 ? -20.976 8.148 11.075 1.00 89.62 99 ALA A N 1
ATOM 813 C CA . ALA A 1 99 ? -20.643 6.788 11.471 1.00 89.62 99 ALA A CA 1
ATOM 814 C C . ALA A 1 99 ? -21.210 5.733 10.501 1.00 89.62 99 ALA A C 1
ATOM 816 O O . ALA A 1 99 ? -20.587 4.688 10.301 1.00 89.62 99 ALA A O 1
ATOM 817 N N . LYS A 1 100 ? -22.370 5.984 9.875 1.00 90.56 100 LYS A N 1
ATOM 818 C CA . LYS A 1 100 ? -23.016 5.019 8.974 1.00 90.56 100 LYS A CA 1
ATOM 819 C C . LYS A 1 100 ? -22.186 4.843 7.705 1.00 90.56 100 LYS A C 1
ATOM 821 O O . LYS A 1 100 ? -21.886 3.711 7.318 1.00 90.56 100 LYS A O 1
ATOM 826 N N . GLU A 1 101 ? -21.769 5.947 7.097 1.00 89.56 101 GLU A N 1
ATOM 827 C CA . GLU A 1 101 ? -20.938 5.940 5.893 1.00 89.56 101 GLU A CA 1
ATOM 828 C C . GLU A 1 101 ? -19.525 5.405 6.171 1.00 89.56 101 GLU A C 1
ATOM 830 O O . GLU A 1 101 ? -18.977 4.637 5.374 1.00 89.56 101 GLU A O 1
ATOM 835 N N . PHE A 1 102 ? -18.962 5.719 7.343 1.00 91.75 102 PHE A N 1
ATOM 836 C CA . PHE A 1 102 ? -17.701 5.138 7.808 1.00 91.75 102 PHE A CA 1
ATOM 837 C C . PHE A 1 102 ? -17.748 3.601 7.820 1.00 91.75 102 PHE A C 1
ATOM 839 O O . PHE A 1 102 ? -16.898 2.937 7.216 1.00 91.75 102 PHE A O 1
ATOM 846 N N . TRP A 1 103 ? -18.761 3.018 8.474 1.00 88.75 103 TRP A N 1
ATOM 847 C CA . TRP A 1 103 ? -18.913 1.563 8.556 1.00 88.75 103 TRP A CA 1
ATOM 848 C C . TRP A 1 103 ? -19.220 0.937 7.196 1.00 88.75 103 TRP A C 1
ATOM 850 O O . TRP A 1 103 ? -18.738 -0.163 6.913 1.00 88.75 103 TRP A O 1
ATOM 860 N N . ARG A 1 104 ? -19.965 1.629 6.324 1.00 90.62 104 ARG A N 1
ATOM 861 C CA . ARG A 1 104 ? -20.208 1.186 4.944 1.00 90.62 104 ARG A CA 1
ATOM 862 C C . ARG A 1 104 ? -18.892 1.006 4.182 1.00 90.62 104 ARG A C 1
ATOM 864 O O . ARG A 1 104 ? -18.633 -0.084 3.673 1.00 90.62 104 ARG A O 1
ATOM 871 N N . LEU A 1 105 ? -18.029 2.026 4.174 1.00 85.94 105 LEU 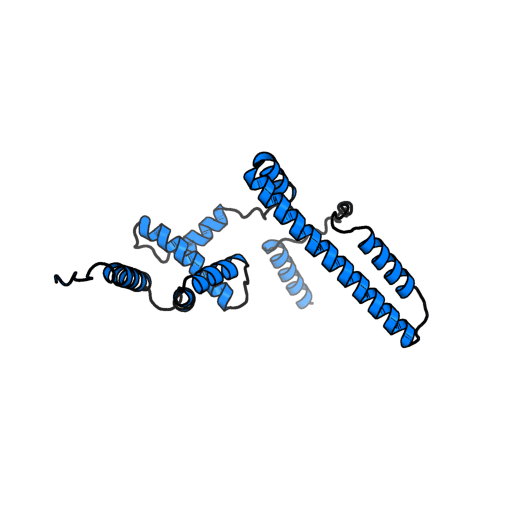A N 1
ATOM 872 C CA . LEU A 1 105 ? -16.725 1.989 3.494 1.00 85.94 105 LEU A CA 1
ATOM 873 C C . LEU A 1 105 ? -15.760 0.957 4.095 1.00 85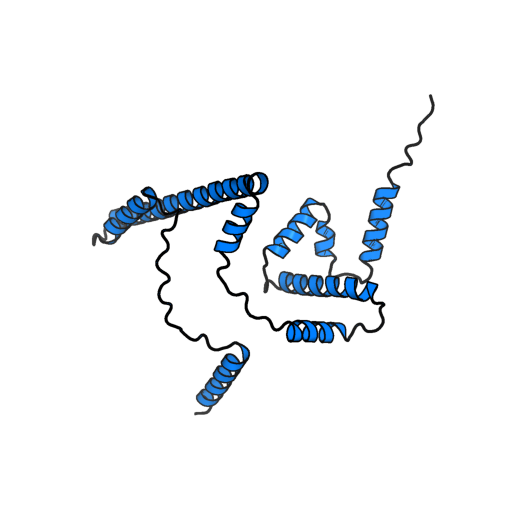.94 105 LEU A C 1
ATOM 875 O O . LEU A 1 105 ? -15.000 0.315 3.366 1.00 85.94 105 LEU A O 1
ATOM 879 N N . LEU A 1 106 ? -15.788 0.769 5.419 1.00 83.50 106 LEU A N 1
ATOM 880 C CA . LEU A 1 106 ? -14.979 -0.253 6.086 1.00 83.50 106 LEU A CA 1
ATOM 881 C C . LEU A 1 106 ? -15.390 -1.669 5.646 1.00 83.50 106 LEU A C 1
ATOM 883 O O . LEU A 1 106 ? -14.544 -2.542 5.448 1.00 83.50 106 LEU A O 1
ATOM 887 N N . ASN A 1 107 ? -16.694 -1.888 5.470 1.00 81.31 107 ASN A N 1
ATOM 888 C CA . ASN A 1 107 ? -17.261 -3.182 5.107 1.00 81.31 107 ASN A CA 1
ATOM 889 C C . ASN A 1 107 ? -17.211 -3.477 3.594 1.00 81.31 107 ASN A C 1
ATOM 891 O O . ASN A 1 107 ? -17.201 -4.651 3.225 1.00 81.31 107 ASN A O 1
ATOM 895 N N . GLU A 1 108 ? -17.109 -2.461 2.725 1.00 80.75 108 GLU A N 1
ATOM 896 C CA . GLU A 1 108 ? -16.988 -2.617 1.259 1.00 80.75 108 GLU A CA 1
ATOM 897 C C . GLU A 1 108 ? -15.788 -3.477 0.828 1.00 80.75 108 GLU A C 1
ATOM 899 O O . GLU A 1 108 ? -15.834 -4.144 -0.204 1.00 80.75 108 GLU A O 1
ATOM 904 N N . ASN A 1 109 ? -14.708 -3.482 1.615 1.00 63.25 109 ASN A N 1
ATOM 905 C CA . ASN A 1 109 ? -13.461 -4.174 1.287 1.00 63.25 109 ASN A CA 1
ATOM 906 C C . ASN A 1 109 ? -13.210 -5.416 2.151 1.00 63.25 109 ASN A C 1
ATOM 908 O O . ASN A 1 109 ? -12.051 -5.772 2.376 1.00 63.25 109 ASN A O 1
ATOM 912 N N . LYS A 1 110 ? -14.259 -6.127 2.595 1.00 61.41 110 LYS A N 1
ATOM 913 C CA . LYS A 1 110 ? -14.129 -7.502 3.121 1.00 61.41 110 LYS A CA 1
ATOM 914 C C . LYS A 1 110 ? -13.724 -8.471 1.996 1.00 61.41 110 LYS A C 1
ATOM 916 O O . LYS A 1 110 ? -14.428 -9.416 1.659 1.00 61.41 110 LYS A O 1
ATOM 921 N N . SER A 1 111 ? -12.579 -8.215 1.360 1.00 60.00 111 SER A N 1
ATOM 922 C CA . SER A 1 111 ? -11.976 -9.101 0.379 1.00 60.00 111 SER A CA 1
ATOM 923 C C . SER A 1 111 ? -11.205 -10.161 1.144 1.00 60.00 111 SER A C 1
ATOM 925 O O . SER A 1 111 ? -10.087 -9.929 1.602 1.00 60.00 111 SER A O 1
ATOM 927 N N . THR A 1 112 ? -11.877 -11.286 1.313 1.00 53.78 112 THR A N 1
ATOM 928 C CA . THR A 1 112 ? -11.456 -12.633 1.705 1.00 53.78 112 THR A CA 1
ATOM 929 C C . THR A 1 112 ? -12.508 -13.104 2.686 1.00 53.78 112 THR A C 1
ATOM 931 O O . THR A 1 112 ? -12.607 -12.596 3.800 1.00 53.78 112 THR A O 1
ATOM 934 N N . ALA A 1 113 ? -13.334 -14.057 2.246 1.00 56.00 113 ALA A N 1
ATOM 935 C CA . ALA A 1 113 ? -13.999 -14.928 3.195 1.00 56.00 113 ALA A CA 1
ATOM 936 C C . ALA A 1 113 ? -12.891 -15.408 4.134 1.00 56.00 113 ALA A C 1
ATOM 938 O O . ALA A 1 113 ? -11.917 -16.009 3.666 1.00 56.00 113 ALA A O 1
ATOM 939 N N . GLN A 1 114 ? -12.968 -15.033 5.413 1.00 55.47 114 GLN A N 1
ATOM 940 C CA . GLN A 1 114 ? -12.071 -15.628 6.387 1.00 55.47 114 GLN A CA 1
ATOM 941 C C . GLN A 1 114 ? -12.226 -17.143 6.224 1.00 55.47 114 GLN A C 1
ATOM 943 O O . GLN A 1 114 ? -13.357 -17.602 6.011 1.00 55.47 114 GLN A O 1
ATOM 948 N N . PRO A 1 115 ? -11.124 -17.913 6.209 1.00 56.53 115 PRO A N 1
ATOM 949 C CA . PRO A 1 115 ? -11.244 -19.360 6.165 1.00 56.53 115 PRO A CA 1
ATOM 950 C C . PRO A 1 115 ? -12.237 -19.759 7.254 1.00 56.53 115 PRO A C 1
ATOM 952 O O . PRO A 1 115 ? -12.185 -19.208 8.355 1.00 56.53 115 PRO A O 1
ATOM 955 N N . LYS A 1 116 ? -13.192 -20.631 6.917 1.00 56.88 116 LYS A N 1
ATOM 956 C CA . LYS A 1 116 ? -14.164 -21.146 7.882 1.00 56.88 116 LYS A CA 1
ATOM 957 C C . LYS A 1 116 ? -13.380 -22.015 8.861 1.00 56.88 116 LYS A C 1
ATOM 959 O O . LYS A 1 116 ? -13.231 -23.214 8.653 1.00 56.88 116 LYS A O 1
ATOM 964 N N . ILE A 1 117 ? -12.765 -21.367 9.845 1.00 61.28 117 ILE A N 1
ATOM 965 C CA . ILE A 1 117 ? -12.077 -22.025 10.939 1.00 61.28 117 ILE A CA 1
ATOM 966 C C . ILE A 1 117 ? -13.190 -22.666 11.750 1.00 61.28 117 ILE A C 1
ATOM 968 O O . ILE A 1 117 ? -14.099 -21.987 12.224 1.00 61.28 117 ILE A O 1
ATOM 972 N N . ASP A 1 118 ? -13.144 -23.986 11.814 1.00 74.56 118 ASP A N 1
ATOM 973 C CA . ASP A 1 118 ? -14.036 -24.777 12.638 1.00 74.56 118 ASP A CA 1
ATOM 974 C C . ASP A 1 118 ? -13.759 -24.423 14.104 1.00 74.56 118 ASP A C 1
ATOM 976 O O . ASP A 1 118 ? -12.686 -24.717 14.641 1.00 74.56 118 ASP A O 1
ATOM 980 N N . PHE A 1 119 ? -14.696 -23.693 14.709 1.00 61.69 119 PHE A N 1
ATOM 981 C CA . PHE A 1 119 ? -14.560 -23.203 16.074 1.00 61.69 119 PHE A CA 1
ATOM 982 C C . PHE A 1 119 ? -14.443 -24.367 17.059 1.00 61.69 119 PHE A C 1
ATOM 984 O O . PHE A 1 119 ? -13.665 -24.274 18.003 1.00 61.69 119 PHE A O 1
ATOM 991 N N . ASP A 1 120 ? -15.106 -25.493 16.788 1.00 70.25 120 ASP A N 1
ATOM 992 C CA . ASP A 1 120 ? -15.047 -26.675 17.644 1.00 70.25 120 ASP A CA 1
ATOM 993 C C . ASP A 1 120 ? -13.663 -27.323 17.594 1.00 70.25 120 ASP A C 1
ATOM 995 O O . ASP A 1 120 ? -13.134 -27.729 18.631 1.00 70.25 120 ASP A O 1
ATOM 999 N N . LYS A 1 121 ? -13.009 -27.337 16.424 1.00 69.31 121 LYS A N 1
ATOM 1000 C CA . LYS A 1 121 ? -11.601 -27.762 16.312 1.00 69.31 121 LYS A CA 1
ATOM 1001 C C . LYS A 1 121 ? -10.650 -26.821 17.033 1.00 69.31 121 LYS A C 1
ATOM 1003 O O . LYS A 1 121 ? -9.731 -27.290 17.698 1.00 69.31 121 LYS A O 1
ATOM 1008 N N . LEU A 1 122 ? -10.867 -25.512 16.917 1.00 62.34 122 LEU A N 1
ATOM 1009 C CA . LEU A 1 122 ? -10.061 -24.519 17.623 1.00 62.34 122 LEU A CA 1
ATOM 1010 C C . LEU A 1 122 ? -10.192 -24.706 19.144 1.00 62.34 122 LEU A C 1
ATOM 1012 O O . LEU A 1 122 ? -9.191 -24.786 19.849 1.00 62.34 122 LEU A O 1
ATOM 1016 N N . VAL A 1 123 ? -11.423 -24.839 19.641 1.00 68.62 123 VAL A N 1
ATOM 1017 C CA . VAL A 1 123 ? -11.719 -25.071 21.059 1.00 68.62 123 VAL A CA 1
ATOM 1018 C C . VAL A 1 123 ? -11.146 -26.403 21.533 1.00 68.62 123 VAL A C 1
ATOM 1020 O O . VAL A 1 123 ? -10.568 -26.447 22.612 1.00 68.62 123 VAL A O 1
ATOM 1023 N N . SER A 1 124 ? -11.264 -27.473 20.746 1.00 71.56 124 SER A N 1
ATOM 1024 C CA . SER A 1 124 ? -10.731 -28.797 21.097 1.00 71.56 124 SER A CA 1
ATOM 1025 C C . SER A 1 124 ? -9.209 -28.781 21.204 1.00 71.56 124 SER A C 1
ATOM 1027 O O . SER A 1 124 ? -8.670 -29.244 22.202 1.00 71.56 124 SER A O 1
ATOM 1029 N N . TYR A 1 125 ? -8.531 -28.142 20.249 1.00 71.88 125 TYR A N 1
ATOM 1030 C CA . TYR A 1 125 ? -7.084 -27.932 20.292 1.00 71.88 125 TYR A CA 1
ATOM 1031 C C . TYR A 1 125 ? -6.652 -27.161 21.547 1.00 71.88 125 TYR A C 1
ATOM 1033 O O . TYR A 1 125 ? -5.708 -27.545 22.233 1.00 71.88 125 TYR A O 1
ATOM 1041 N N . PHE A 1 126 ? -7.373 -26.093 21.905 1.00 64.50 126 PHE A N 1
ATOM 1042 C CA . PHE A 1 126 ? -7.073 -25.346 23.126 1.00 64.50 126 PHE A CA 1
ATOM 1043 C C . PHE A 1 126 ? -7.457 -26.093 24.409 1.00 64.50 126 PHE A C 1
ATOM 1045 O O . PHE A 1 126 ? -6.828 -25.871 25.439 1.00 64.50 126 PHE A O 1
ATOM 1052 N N . LYS A 1 127 ? -8.460 -26.976 24.388 1.00 69.50 127 LYS A N 1
ATOM 1053 C CA . LYS A 1 127 ? -8.788 -27.851 25.524 1.00 69.50 127 LYS A CA 1
ATOM 1054 C C . LYS A 1 127 ? -7.698 -28.894 25.754 1.00 69.50 127 LYS A C 1
ATOM 1056 O O . LYS A 1 127 ? -7.339 -29.119 26.901 1.00 69.50 127 LYS A O 1
ATOM 1061 N N . GLU A 1 128 ? -7.159 -29.470 24.685 1.00 74.50 128 GLU A N 1
ATOM 1062 C CA . GLU A 1 128 ? -6.053 -30.431 24.725 1.00 74.50 128 GLU A CA 1
ATOM 1063 C C . GLU A 1 128 ? -4.751 -29.770 25.207 1.00 74.50 128 GLU A C 1
ATOM 1065 O O . GLU A 1 128 ? -4.088 -30.282 26.098 1.00 74.50 128 GLU A O 1
ATOM 1070 N N . LEU A 1 129 ? -4.444 -28.554 24.742 1.00 63.50 129 LEU A N 1
ATOM 1071 C CA . LEU A 1 129 ? -3.308 -27.779 25.265 1.00 63.50 129 LEU A CA 1
ATOM 1072 C C . LEU A 1 129 ? -3.428 -27.427 26.756 1.00 63.50 129 LEU A C 1
ATOM 1074 O O . LEU A 1 129 ? -2.416 -27.235 27.423 1.00 63.50 129 LEU A O 1
ATOM 1078 N N . ASN A 1 130 ? -4.652 -27.290 27.267 1.00 60.56 130 ASN A N 1
ATOM 1079 C CA . ASN A 1 130 ? -4.904 -26.932 28.662 1.00 60.56 130 ASN A CA 1
ATOM 1080 C C . ASN A 1 130 ? -5.198 -28.152 29.548 1.00 60.56 130 ASN A C 1
ATOM 1082 O O . ASN A 1 130 ? -5.339 -27.993 30.759 1.00 60.56 130 ASN A O 1
ATOM 1086 N N . SER A 1 131 ? -5.294 -29.365 28.989 1.00 64.25 131 SER A N 1
ATOM 1087 C CA . SER A 1 131 ? -5.583 -30.562 29.784 1.00 64.25 131 SER A CA 1
ATOM 1088 C C . SER A 1 131 ? -4.429 -30.998 30.687 1.00 64.25 131 SER A C 1
ATOM 1090 O O . SER A 1 131 ? -4.662 -31.847 31.545 1.00 64.25 131 SER A O 1
ATOM 1092 N N . ASP A 1 132 ? -3.259 -30.370 30.543 1.00 59.97 132 ASP A N 1
ATOM 1093 C CA . ASP A 1 132 ? -2.068 -30.562 31.378 1.00 59.97 132 ASP A CA 1
ATOM 1094 C C . ASP A 1 132 ? -2.016 -29.614 32.602 1.00 59.97 132 ASP A C 1
ATOM 1096 O O . ASP A 1 132 ? -1.076 -29.681 33.388 1.00 59.97 132 ASP A O 1
ATOM 1100 N N . LEU A 1 133 ? -3.005 -28.724 32.789 1.00 55.41 133 LEU A N 1
ATOM 1101 C CA . LEU A 1 133 ? -2.991 -27.643 33.799 1.00 55.41 133 LEU A CA 1
ATOM 1102 C C . LEU A 1 133 ? -4.150 -27.738 34.818 1.00 55.41 133 LEU A C 1
ATOM 1104 O O . LEU A 1 133 ? -4.702 -26.726 35.239 1.00 55.41 133 LEU A O 1
ATOM 1108 N N . ARG A 1 134 ? -4.588 -28.954 35.159 1.00 53.69 134 ARG A N 1
ATOM 1109 C CA . ARG A 1 134 ? -5.939 -29.232 35.695 1.00 53.69 134 ARG A CA 1
ATOM 1110 C C . ARG A 1 134 ? -6.288 -28.776 37.121 1.00 53.69 134 ARG A C 1
ATOM 1112 O O . ARG A 1 134 ? -7.441 -28.973 37.485 1.00 53.69 134 ARG A O 1
ATOM 1119 N N . ASP A 1 135 ? -5.409 -28.123 37.875 1.00 58.25 135 ASP A N 1
ATOM 1120 C CA . ASP A 1 135 ? -5.681 -27.818 39.296 1.00 58.25 135 ASP A CA 1
ATOM 1121 C C . ASP A 1 135 ? -5.989 -26.346 39.636 1.00 58.25 135 ASP A C 1
ATOM 1123 O O . ASP A 1 135 ? -5.978 -25.980 40.807 1.00 58.25 135 ASP A O 1
ATOM 1127 N N . ASP A 1 136 ? -6.345 -25.501 38.660 1.00 57.66 136 ASP A N 1
ATOM 1128 C CA . ASP A 1 136 ? -6.636 -24.080 38.923 1.00 57.66 136 ASP A CA 1
ATOM 1129 C C . ASP A 1 136 ? -8.099 -23.650 38.641 1.00 57.66 136 ASP A C 1
ATOM 1131 O O . ASP A 1 136 ? -8.756 -24.096 37.691 1.00 57.66 136 ASP A O 1
ATOM 1135 N N . THR A 1 137 ? -8.592 -22.733 39.485 1.00 60.66 137 THR A N 1
ATOM 1136 C CA . THR A 1 137 ? -9.963 -22.176 39.569 1.00 60.66 137 THR A CA 1
ATOM 1137 C C . THR A 1 137 ? -10.396 -21.438 38.285 1.00 60.66 137 THR A C 1
ATOM 1139 O O . THR A 1 137 ? -9.553 -20.925 37.554 1.00 60.66 137 THR A O 1
ATOM 1142 N N . GLU A 1 138 ? -11.702 -21.308 37.992 1.00 56.25 138 GLU A N 1
ATOM 1143 C CA . GLU A 1 138 ? -12.232 -20.702 36.741 1.00 56.25 138 GLU A CA 1
ATOM 1144 C C . GLU A 1 138 ? -11.653 -19.315 36.387 1.00 56.25 138 GLU A C 1
ATOM 1146 O O . GLU A 1 138 ? -11.417 -19.017 35.213 1.00 56.25 138 GLU A O 1
ATOM 1151 N N . GLU A 1 139 ? -11.357 -18.482 37.384 1.00 53.09 139 GLU A N 1
ATOM 1152 C CA . GLU A 1 139 ? -10.754 -17.157 37.190 1.00 53.09 139 GLU A CA 1
ATOM 1153 C C . GLU A 1 139 ? -9.260 -17.251 36.810 1.00 53.09 139 GLU A C 1
ATOM 1155 O O . GLU A 1 139 ? -8.792 -16.565 35.895 1.00 53.09 139 GLU A O 1
ATOM 1160 N N . GLN A 1 140 ? -8.533 -18.208 37.402 1.00 54.16 140 GLN A N 1
ATOM 1161 C CA . GLN A 1 140 ? -7.169 -18.571 37.002 1.00 54.16 140 GLN A CA 1
ATOM 1162 C C . GLN A 1 140 ? -7.149 -19.225 35.613 1.00 54.16 140 GLN A C 1
ATOM 1164 O O . GLN A 1 140 ? -6.192 -19.031 34.864 1.00 54.16 140 GLN A O 1
ATOM 1169 N N . GLN A 1 141 ? -8.207 -19.931 35.201 1.00 53.53 141 GLN A N 1
ATOM 1170 C CA . GLN A 1 141 ? -8.285 -20.538 33.869 1.00 53.53 141 GLN A CA 1
ATOM 1171 C C . GLN A 1 141 ? -8.411 -19.498 32.751 1.00 53.53 141 GLN A C 1
ATOM 1173 O O . GLN A 1 141 ? -7.796 -19.671 31.700 1.00 53.53 141 GLN A O 1
ATOM 1178 N N . ILE A 1 142 ? -9.173 -18.414 32.934 1.00 54.16 142 ILE A N 1
ATOM 1179 C CA . ILE A 1 142 ? -9.285 -17.342 31.924 1.00 54.16 142 ILE A CA 1
ATOM 1180 C C . ILE A 1 142 ? -7.959 -16.583 31.793 1.00 54.16 142 ILE A C 1
ATOM 1182 O O . ILE A 1 142 ? -7.493 -16.332 30.677 1.00 54.16 142 ILE A O 1
ATOM 1186 N N . GLU A 1 143 ? -7.311 -16.286 32.918 1.00 53.41 143 GLU A N 1
ATOM 1187 C CA . GLU A 1 143 ? -5.997 -15.643 32.942 1.00 53.41 143 GLU A CA 1
ATOM 1188 C C . GLU A 1 143 ? -4.922 -16.540 32.295 1.00 53.41 143 GLU A C 1
ATOM 1190 O O . GLU A 1 143 ? -4.152 -16.086 31.442 1.00 53.41 143 GLU A O 1
ATOM 1195 N N . THR A 1 144 ? -4.949 -17.844 32.586 1.00 55.00 144 THR A N 1
ATOM 1196 C CA . THR A 1 144 ? -4.052 -18.849 31.994 1.00 55.00 144 THR A CA 1
ATOM 1197 C C . THR A 1 144 ? -4.286 -19.005 30.491 1.00 55.00 144 THR A C 1
ATOM 1199 O O . THR A 1 144 ? -3.322 -19.043 29.730 1.00 55.00 144 THR A O 1
ATOM 1202 N N . ARG A 1 145 ? -5.539 -18.989 30.015 1.00 51.69 145 ARG A N 1
ATOM 1203 C CA . ARG A 1 145 ? -5.874 -19.072 28.576 1.00 51.69 145 ARG A CA 1
ATOM 1204 C C . ARG A 1 145 ? -5.291 -17.906 27.774 1.00 51.69 145 ARG A C 1
ATOM 1206 O O . ARG A 1 145 ? -4.733 -18.120 26.694 1.00 51.69 145 ARG A O 1
ATOM 1213 N N . CYS A 1 146 ? -5.370 -16.685 28.304 1.00 53.06 146 CYS A N 1
ATOM 1214 C CA . CYS A 1 146 ? -4.744 -15.513 27.691 1.00 53.06 146 CYS A CA 1
ATOM 1215 C C . CYS A 1 146 ? -3.212 -15.615 27.719 1.00 53.06 146 CYS A C 1
ATOM 1217 O O . CYS A 1 146 ? -2.564 -15.354 26.704 1.00 53.06 146 CYS A O 1
ATOM 1219 N N . CYS A 1 147 ? -2.632 -16.065 28.835 1.00 57.69 147 CYS A N 1
ATOM 1220 C CA . CYS A 1 147 ? -1.186 -16.241 28.977 1.00 57.69 147 CYS A CA 1
ATOM 1221 C C . CYS A 1 147 ? -0.619 -17.315 28.038 1.00 57.69 147 CYS A C 1
ATOM 1223 O O . CYS A 1 147 ? 0.440 -17.110 27.450 1.00 57.69 147 CYS A O 1
ATOM 1225 N N . VAL A 1 148 ? -1.320 -18.437 27.849 1.00 55.47 148 VAL A N 1
ATOM 1226 C CA . VAL A 1 148 ? -0.896 -19.537 26.968 1.00 55.47 148 VAL A CA 1
ATOM 1227 C C . VAL A 1 148 ? -0.946 -19.110 25.502 1.00 55.47 148 VAL A C 1
ATOM 1229 O O . VAL A 1 148 ? 0.026 -19.325 24.775 1.00 55.47 148 VAL A O 1
ATOM 1232 N N . MET A 1 149 ? -2.015 -18.428 25.068 1.00 61.22 149 MET A N 1
ATOM 1233 C CA . MET A 1 149 ? -2.074 -17.871 23.711 1.00 61.22 149 MET A CA 1
ATOM 1234 C C . MET A 1 149 ? -0.968 -16.842 23.466 1.00 61.22 149 MET A C 1
ATOM 1236 O O . MET A 1 149 ? -0.315 -16.886 22.423 1.00 61.22 149 MET A O 1
ATOM 1240 N N . PHE A 1 150 ? -0.714 -15.947 24.423 1.00 63.12 150 PHE A N 1
ATOM 1241 C CA . PHE A 1 150 ? 0.369 -14.971 24.309 1.00 63.12 150 PHE A CA 1
ATOM 1242 C C . PHE A 1 150 ? 1.750 -15.634 24.273 1.00 63.12 150 PHE A C 1
ATOM 1244 O O . PHE A 1 150 ? 2.545 -15.297 23.398 1.00 63.12 150 PHE A O 1
ATOM 1251 N N . ARG A 1 151 ? 2.018 -16.624 25.135 1.00 64.19 151 ARG A N 1
ATOM 1252 C CA . ARG A 1 151 ? 3.275 -17.395 25.138 1.00 64.19 151 ARG A CA 1
ATOM 1253 C C . ARG A 1 151 ? 3.502 -18.136 23.824 1.00 64.19 151 ARG A C 1
ATOM 1255 O O . ARG A 1 151 ? 4.611 -18.113 23.299 1.00 64.19 151 ARG A O 1
ATOM 1262 N N . TYR A 1 152 ? 2.464 -18.754 23.261 1.00 62.19 152 TYR A N 1
ATOM 1263 C CA . TYR A 1 152 ? 2.564 -19.451 21.978 1.00 62.19 152 TYR A CA 1
ATOM 1264 C C . TYR A 1 152 ? 2.858 -18.481 20.826 1.00 62.19 152 TYR A C 1
ATOM 1266 O O . TYR A 1 152 ? 3.789 -18.695 20.050 1.00 62.19 152 TYR A O 1
ATOM 1274 N N . LEU A 1 153 ? 2.123 -17.367 20.751 1.00 62.66 153 LEU A N 1
ATOM 1275 C CA . LEU A 1 153 ? 2.350 -16.325 19.746 1.00 62.66 153 LEU A CA 1
ATOM 1276 C C . LEU A 1 153 ? 3.738 -15.682 19.872 1.00 62.66 153 LEU A C 1
ATOM 1278 O O . LEU A 1 153 ? 4.357 -15.346 18.864 1.00 62.66 153 LEU A O 1
ATOM 1282 N N . PHE A 1 154 ? 4.234 -15.536 21.098 1.00 63.62 154 PHE A N 1
ATOM 1283 C CA . PHE A 1 154 ? 5.563 -15.019 21.389 1.00 63.62 154 PHE A CA 1
ATOM 1284 C C . PHE A 1 154 ? 6.674 -16.005 21.000 1.00 63.62 154 PHE A C 1
ATOM 1286 O O . PHE A 1 154 ? 7.632 -15.606 20.338 1.00 63.62 154 PHE A O 1
ATOM 1293 N N . LYS A 1 155 ? 6.525 -17.298 21.314 1.00 66.25 155 LYS A N 1
ATOM 1294 C CA . LYS A 1 155 ? 7.460 -18.355 20.894 1.00 66.25 155 LYS A CA 1
ATOM 1295 C C . LYS A 1 155 ? 7.574 -18.431 19.369 1.00 66.25 155 LYS A C 1
ATOM 1297 O O . LYS A 1 155 ? 8.678 -18.409 18.831 1.00 66.25 155 LYS A O 1
ATOM 1302 N N . LEU A 1 156 ? 6.441 -18.386 18.667 1.00 61.16 156 LEU A N 1
ATOM 1303 C CA . LEU A 1 156 ? 6.407 -18.326 17.202 1.00 61.16 156 LEU A CA 1
ATOM 1304 C C . LEU A 1 156 ? 7.074 -17.059 16.629 1.00 61.16 156 LEU A C 1
ATOM 1306 O O . LEU A 1 156 ? 7.633 -17.086 15.530 1.00 61.16 156 LEU A O 1
ATOM 1310 N N . ALA A 1 157 ? 7.034 -15.942 17.361 1.00 62.59 157 ALA A N 1
ATOM 1311 C CA . ALA A 1 157 ? 7.727 -14.716 16.974 1.00 62.59 157 ALA A CA 1
ATOM 1312 C C . ALA A 1 157 ? 9.245 -14.788 17.208 1.00 62.59 157 ALA A C 1
ATOM 1314 O O . ALA A 1 157 ? 10.005 -14.267 16.388 1.00 62.59 157 ALA A O 1
ATOM 1315 N N . GLN A 1 158 ? 9.696 -15.443 18.284 1.00 64.31 158 GLN A N 1
ATOM 1316 C CA . GLN A 1 158 ? 11.119 -15.672 18.563 1.00 64.31 158 GLN A CA 1
ATOM 1317 C C . GLN A 1 158 ? 11.763 -16.629 17.556 1.00 64.31 158 GLN A C 1
ATOM 1319 O O . GLN A 1 158 ? 12.876 -16.381 17.103 1.00 64.31 158 GLN A O 1
ATOM 1324 N N . GLU A 1 159 ? 11.044 -17.670 17.139 1.00 71.88 159 GLU A N 1
ATOM 1325 C CA . GLU A 1 159 ? 11.515 -18.644 16.146 1.00 71.88 159 GLU A CA 1
ATOM 1326 C C . GLU A 1 159 ? 11.551 -18.073 14.710 1.00 71.88 159 GLU A C 1
ATOM 1328 O O . GLU A 1 159 ? 11.877 -18.781 13.760 1.00 71.88 159 GLU A O 1
ATOM 1333 N N . THR A 1 160 ? 11.242 -16.781 14.515 1.00 57.38 160 THR A N 1
ATOM 1334 C CA . THR A 1 160 ? 11.148 -16.061 13.223 1.00 57.38 160 THR A CA 1
ATOM 1335 C C . THR A 1 160 ? 10.157 -16.644 12.208 1.00 57.38 160 THR A C 1
ATOM 1337 O O . THR A 1 160 ? 9.999 -16.101 11.112 1.00 57.38 160 THR A O 1
ATOM 1340 N N . THR A 1 161 ? 9.434 -17.701 12.575 1.00 52.94 161 THR A N 1
ATOM 1341 C CA . THR A 1 161 ? 8.465 -18.399 11.725 1.00 52.94 161 THR A CA 1
ATOM 1342 C C . THR A 1 161 ? 7.145 -17.640 11.607 1.00 52.94 161 THR A C 1
ATOM 1344 O O . THR A 1 161 ? 6.439 -17.788 10.607 1.00 52.94 161 THR A O 1
ATOM 1347 N N . PHE A 1 162 ? 6.833 -16.756 12.563 1.00 53.12 162 PHE A N 1
ATOM 1348 C CA . PHE A 1 162 ? 5.623 -15.941 12.546 1.00 53.12 162 PHE A CA 1
ATOM 1349 C C . PHE A 1 162 ? 5.898 -14.470 12.878 1.00 53.12 162 PHE A C 1
ATOM 1351 O O . PHE A 1 162 ? 6.120 -14.086 14.023 1.00 53.12 162 PHE A O 1
ATOM 1358 N N . ARG A 1 163 ? 5.809 -13.602 11.865 1.00 60.03 163 ARG A N 1
ATOM 1359 C CA . ARG A 1 163 ? 5.825 -12.143 12.041 1.00 60.03 163 ARG A CA 1
ATOM 1360 C C . ARG A 1 163 ? 4.417 -11.598 11.846 1.00 60.03 163 ARG A C 1
ATOM 1362 O O . ARG A 1 163 ? 3.907 -11.592 10.725 1.00 60.03 163 ARG A O 1
ATOM 1369 N N . SER A 1 164 ? 3.783 -11.123 12.917 1.00 73.00 164 SER A N 1
ATOM 1370 C CA . SER A 1 164 ? 2.486 -10.450 12.821 1.00 73.00 164 SER A CA 1
ATOM 1371 C C . SER A 1 164 ? 2.602 -8.979 13.201 1.00 73.00 164 SER A C 1
ATOM 1373 O O . SER A 1 164 ? 3.217 -8.622 14.203 1.00 73.00 164 SER A O 1
ATOM 1375 N N . ARG A 1 165 ? 1.932 -8.115 12.427 1.00 67.12 165 ARG A N 1
ATOM 1376 C CA . ARG A 1 165 ? 1.851 -6.676 12.728 1.00 67.12 165 ARG A CA 1
ATOM 1377 C C . ARG A 1 165 ? 1.233 -6.396 14.098 1.00 67.12 165 ARG A C 1
ATOM 1379 O O . ARG A 1 165 ? 1.498 -5.349 14.677 1.00 67.12 165 ARG A O 1
ATOM 1386 N N . SER A 1 166 ? 0.381 -7.295 14.588 1.00 61.59 166 SER A N 1
ATOM 1387 C CA . SER A 1 166 ? -0.248 -7.175 15.902 1.00 61.59 166 SER A CA 1
ATOM 1388 C C . SER A 1 166 ? 0.777 -7.346 17.022 1.00 61.59 166 SER A C 1
ATOM 1390 O O . SER A 1 166 ? 0.781 -6.544 17.949 1.00 61.59 166 SER A O 1
ATOM 1392 N N . LEU A 1 167 ? 1.687 -8.318 16.896 1.00 67.31 167 LEU A N 1
ATOM 1393 C CA . LEU A 1 167 ? 2.779 -8.529 17.850 1.00 67.31 167 LEU A CA 1
ATOM 1394 C C . LEU A 1 167 ? 3.802 -7.390 17.794 1.00 67.31 167 LEU A C 1
ATOM 1396 O O . LEU A 1 167 ? 4.198 -6.893 18.842 1.00 67.31 167 LEU A O 1
ATOM 1400 N N . ASP A 1 168 ? 4.146 -6.901 16.597 1.00 75.44 168 ASP A N 1
ATOM 1401 C CA . ASP A 1 168 ? 5.019 -5.725 16.446 1.00 75.44 168 ASP A CA 1
ATOM 1402 C C . ASP A 1 168 ? 4.417 -4.486 17.131 1.00 75.44 168 ASP A C 1
ATOM 1404 O O . ASP A 1 168 ? 5.116 -3.716 17.789 1.00 75.44 168 ASP A O 1
ATOM 1408 N N . LYS A 1 169 ? 3.095 -4.303 17.007 1.00 72.38 169 LYS A N 1
ATOM 1409 C CA . LYS A 1 169 ? 2.377 -3.201 17.651 1.00 72.38 169 LYS A CA 1
ATOM 1410 C C . LYS A 1 169 ? 2.330 -3.361 19.170 1.00 72.38 169 LYS A C 1
ATOM 1412 O O . LYS A 1 169 ? 2.534 -2.378 19.869 1.00 72.38 169 LYS A O 1
ATOM 1417 N N . MET A 1 170 ? 2.086 -4.569 19.678 1.00 68.69 170 MET A N 1
ATOM 1418 C CA . MET A 1 170 ? 2.121 -4.849 21.120 1.00 68.69 170 MET A CA 1
ATOM 1419 C C . MET A 1 170 ? 3.512 -4.602 21.702 1.00 68.69 170 MET A C 1
ATOM 1421 O O . MET A 1 170 ? 3.626 -3.904 22.704 1.00 68.69 170 MET A O 1
ATOM 1425 N N . LYS A 1 171 ? 4.565 -5.087 21.035 1.00 76.00 171 LYS A N 1
ATOM 1426 C CA . LYS A 1 171 ? 5.949 -4.814 21.424 1.00 76.00 171 LYS A CA 1
ATOM 1427 C C . LYS A 1 171 ? 6.233 -3.311 21.440 1.00 76.00 171 LYS A C 1
ATOM 1429 O O . LYS A 1 171 ? 6.717 -2.802 22.437 1.00 76.00 171 LYS A O 1
ATOM 1434 N N . SER A 1 172 ? 5.850 -2.587 20.386 1.00 74.19 172 SER A N 1
ATOM 1435 C CA . SER A 1 172 ? 6.023 -1.131 20.329 1.00 74.19 172 SER A CA 1
ATOM 1436 C C . SER A 1 172 ? 5.281 -0.397 21.450 1.00 74.19 172 SER A C 1
ATOM 1438 O O . SER A 1 172 ? 5.801 0.594 21.948 1.00 74.19 172 SER A O 1
ATOM 1440 N N . ILE A 1 173 ? 4.089 -0.851 21.850 1.00 69.06 173 ILE A N 1
ATOM 1441 C CA . ILE A 1 173 ? 3.362 -0.272 22.990 1.00 69.06 173 ILE A CA 1
ATOM 1442 C C . ILE A 1 173 ? 4.146 -0.506 24.283 1.00 69.06 173 ILE A C 1
ATOM 1444 O O . ILE A 1 173 ? 4.360 0.438 25.034 1.00 69.06 173 ILE A O 1
ATOM 1448 N N . LEU A 1 174 ? 4.616 -1.734 24.518 1.00 64.81 174 LEU A N 1
ATOM 1449 C CA . LEU A 1 174 ? 5.411 -2.061 25.702 1.00 64.81 174 LEU A CA 1
ATOM 1450 C C . LEU A 1 174 ? 6.716 -1.259 25.746 1.00 64.81 174 LEU A C 1
ATOM 1452 O O . LEU A 1 174 ? 7.039 -0.695 26.786 1.00 64.81 174 LEU A O 1
ATOM 1456 N N . ASP A 1 175 ? 7.417 -1.141 24.618 1.00 76.25 175 ASP A N 1
ATOM 1457 C CA . ASP A 1 175 ? 8.645 -0.354 24.504 1.00 76.25 175 ASP A CA 1
ATOM 1458 C C . ASP A 1 175 ? 8.386 1.132 24.806 1.00 76.25 175 ASP A C 1
ATOM 1460 O O . ASP A 1 175 ? 9.098 1.734 25.608 1.00 76.25 175 ASP A O 1
ATOM 1464 N N . ASN A 1 176 ? 7.321 1.707 24.239 1.00 70.12 176 ASN A N 1
ATOM 1465 C CA . ASN A 1 176 ? 6.959 3.112 24.450 1.00 70.12 176 ASN A CA 1
ATOM 1466 C C . ASN A 1 176 ? 6.483 3.410 25.880 1.00 70.12 176 ASN A C 1
ATOM 1468 O O . ASN A 1 176 ? 6.600 4.543 26.337 1.00 70.12 176 ASN A O 1
ATOM 1472 N N . CYS A 1 177 ? 5.942 2.416 26.581 1.00 59.03 177 CYS A N 1
ATOM 1473 C CA . CYS A 1 177 ? 5.487 2.552 27.963 1.00 59.03 177 CYS A CA 1
ATOM 1474 C C . CYS A 1 177 ? 6.575 2.210 28.998 1.00 59.03 177 CYS A C 1
ATOM 1476 O O . CYS A 1 177 ? 6.279 2.167 30.187 1.00 59.03 177 CYS A O 1
ATOM 1478 N N . GLY A 1 178 ? 7.817 1.937 28.576 1.00 67.31 178 GLY A N 1
ATOM 1479 C CA . GLY A 1 178 ? 8.900 1.544 29.487 1.00 67.31 178 GLY A CA 1
ATOM 1480 C C . GLY A 1 178 ? 8.782 0.109 30.023 1.00 67.31 178 GLY A C 1
ATOM 1481 O O . GLY A 1 178 ? 9.505 -0.280 30.937 1.00 67.31 178 GLY A O 1
ATOM 1482 N N . PHE A 1 179 ? 7.902 -0.705 29.435 1.00 68.25 179 PHE A N 1
ATOM 1483 C CA . PHE A 1 179 ? 7.665 -2.108 29.780 1.00 68.25 179 PHE A CA 1
ATOM 1484 C C . PHE A 1 179 ? 8.343 -3.087 28.810 1.00 68.25 179 PHE A C 1
ATOM 1486 O O . PHE A 1 179 ? 7.961 -4.255 28.737 1.00 68.25 179 PHE A O 1
ATOM 1493 N N . SER A 1 180 ? 9.362 -2.644 28.069 1.00 76.38 180 SER A N 1
ATOM 1494 C CA . SER A 1 180 ? 10.135 -3.481 27.135 1.00 76.38 180 SER A CA 1
ATOM 1495 C C . SER A 1 180 ? 10.689 -4.748 27.795 1.00 76.38 180 SER A C 1
ATOM 1497 O O . SER A 1 180 ? 10.737 -5.814 27.184 1.00 76.38 180 SER A O 1
ATOM 1499 N N . TYR A 1 181 ? 11.034 -4.671 29.082 1.00 72.38 181 TYR A N 1
ATOM 1500 C CA . TYR A 1 181 ? 11.498 -5.814 29.862 1.00 72.38 181 TYR A CA 1
ATOM 1501 C C . TYR A 1 181 ? 10.439 -6.923 29.965 1.00 72.38 181 TYR A C 1
ATOM 1503 O O . TYR A 1 181 ? 10.796 -8.094 29.897 1.00 72.38 181 TYR A O 1
ATOM 1511 N N . LEU A 1 182 ? 9.141 -6.598 30.029 1.00 65.69 182 LEU A N 1
ATOM 1512 C CA . LEU A 1 182 ? 8.074 -7.607 30.051 1.00 65.69 182 LEU A CA 1
ATOM 1513 C C . LEU A 1 182 ? 8.064 -8.463 28.791 1.00 65.69 182 LEU A C 1
ATOM 1515 O O . LEU A 1 182 ? 7.681 -9.625 28.856 1.00 65.69 182 LEU A O 1
ATOM 1519 N N . TRP A 1 183 ? 8.507 -7.909 27.662 1.00 72.56 183 TRP A N 1
ATOM 1520 C CA . TRP A 1 183 ? 8.693 -8.664 26.429 1.00 72.56 183 TRP A CA 1
ATOM 1521 C C . TRP A 1 183 ? 9.853 -9.658 26.553 1.00 72.56 183 TRP A C 1
ATOM 1523 O O . TRP A 1 183 ? 9.750 -10.782 26.082 1.00 72.56 183 TRP A O 1
ATOM 1533 N N . SER A 1 184 ? 10.940 -9.281 27.226 1.00 70.38 184 SER A N 1
ATOM 1534 C CA . SER A 1 184 ? 12.120 -10.135 27.424 1.00 70.38 184 SER A CA 1
ATOM 1535 C C . SER A 1 184 ? 11.940 -11.194 28.521 1.00 70.38 184 SER A C 1
ATOM 1537 O O . SER A 1 184 ? 12.544 -12.260 28.439 1.00 70.38 184 SER A O 1
ATOM 1539 N N . PHE A 1 185 ? 11.105 -10.931 29.530 1.00 64.62 185 PHE A N 1
ATOM 1540 C CA . PHE A 1 185 ? 10.921 -11.803 30.697 1.00 64.62 185 PHE A CA 1
ATOM 1541 C C . PHE A 1 185 ? 9.830 -12.876 30.532 1.00 64.62 185 PHE A C 1
ATOM 1543 O O . PHE A 1 185 ? 9.674 -13.697 31.425 1.00 64.62 185 PHE A O 1
ATOM 1550 N N . GLN A 1 186 ? 9.104 -12.955 29.407 1.00 60.09 186 GLN A N 1
ATOM 1551 C CA . GLN A 1 186 ? 7.979 -13.908 29.255 1.00 60.09 186 GLN A CA 1
ATOM 1552 C C . GLN A 1 186 ? 8.369 -15.394 29.369 1.00 60.09 186 GLN A C 1
ATOM 1554 O O . GLN A 1 186 ? 7.505 -16.232 29.638 1.00 60.09 186 GLN A O 1
ATOM 1559 N N . ASN A 1 187 ? 9.655 -15.712 29.190 1.00 54.00 187 ASN A N 1
ATOM 1560 C CA . ASN A 1 187 ? 10.196 -17.072 29.256 1.00 54.00 187 ASN A CA 1
ATOM 1561 C C . ASN A 1 187 ? 10.784 -17.441 30.629 1.00 54.00 187 ASN A C 1
ATOM 1563 O O . ASN A 1 187 ? 11.154 -18.594 30.834 1.00 54.00 187 ASN A O 1
ATOM 1567 N N . THR A 1 188 ? 10.892 -16.499 31.569 1.00 51.84 188 THR A N 1
ATOM 1568 C CA . THR A 1 188 ? 11.622 -16.699 32.824 1.00 51.84 188 THR A CA 1
ATOM 1569 C C . THR A 1 188 ? 10.729 -16.416 34.027 1.00 51.84 188 THR A C 1
ATOM 1571 O O . THR A 1 188 ? 10.544 -15.280 34.446 1.00 51.84 188 THR A O 1
ATOM 1574 N N . SER A 1 189 ? 10.259 -17.513 34.624 1.00 48.28 189 SER A N 1
ATOM 1575 C CA . SER A 1 189 ? 9.610 -17.639 35.936 1.00 48.28 189 SER A CA 1
ATOM 1576 C C . SER A 1 189 ? 8.069 -17.601 35.962 1.00 48.28 189 SER A C 1
ATOM 1578 O O . SER A 1 189 ? 7.448 -16.671 35.445 1.00 48.28 189 SER A O 1
ATOM 1580 N N . PRO A 1 190 ? 7.416 -18.569 36.640 1.00 55.31 190 PRO A N 1
ATOM 1581 C CA . PRO A 1 190 ? 5.980 -18.529 36.933 1.00 55.31 190 PRO A CA 1
ATOM 1582 C C . PRO A 1 190 ? 5.567 -17.362 37.855 1.00 55.31 190 PRO A C 1
ATOM 1584 O O . PRO A 1 190 ? 4.379 -17.093 37.992 1.00 55.31 190 PRO A O 1
ATOM 1587 N N . ASN A 1 191 ? 6.520 -16.618 38.431 1.00 57.69 191 ASN A N 1
ATOM 1588 C CA . ASN A 1 191 ? 6.268 -15.523 39.378 1.00 57.69 191 ASN A CA 1
ATOM 1589 C C . ASN A 1 191 ? 6.325 -14.104 38.774 1.00 57.69 191 ASN A C 1
ATOM 1591 O O . ASN A 1 191 ? 6.377 -13.118 39.502 1.00 57.69 191 ASN A O 1
ATOM 1595 N N . ILE A 1 192 ? 6.272 -13.947 37.448 1.00 59.12 192 ILE A N 1
ATOM 1596 C CA . ILE A 1 192 ? 6.246 -12.612 36.809 1.00 59.12 192 ILE A CA 1
ATOM 1597 C C . ILE A 1 192 ? 5.082 -11.756 37.335 1.00 59.12 192 ILE A C 1
ATOM 1599 O O . ILE A 1 192 ? 5.243 -10.554 37.527 1.00 59.12 192 ILE A O 1
ATOM 1603 N N . LYS A 1 193 ? 3.931 -12.371 37.634 1.00 54.44 193 LYS A N 1
ATOM 1604 C CA . LYS A 1 193 ? 2.766 -11.677 38.196 1.00 54.44 193 LYS A CA 1
ATOM 1605 C C . LYS A 1 193 ? 3.069 -11.051 39.559 1.00 54.44 193 LYS A 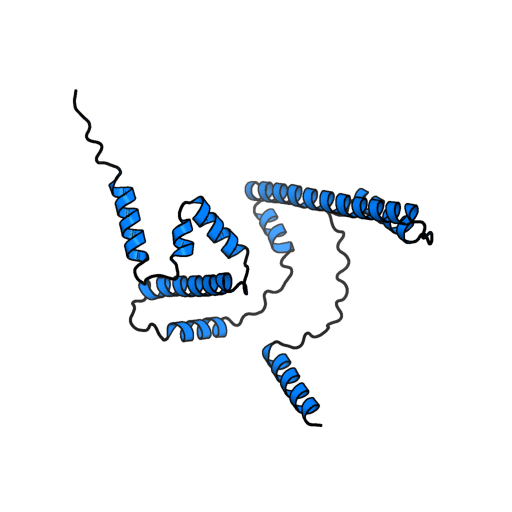C 1
ATOM 1607 O O . LYS A 1 193 ? 2.723 -9.891 39.761 1.00 54.44 193 LYS A O 1
ATOM 1612 N N . SER A 1 194 ? 3.739 -11.771 40.463 1.00 66.88 194 SER A N 1
ATOM 1613 C CA . SER A 1 194 ? 4.106 -11.225 41.777 1.00 66.88 194 SER A CA 1
ATOM 1614 C C . SER A 1 194 ? 5.154 -10.124 41.648 1.00 66.88 194 SER A C 1
ATOM 1616 O O . SER A 1 194 ? 5.028 -9.101 42.303 1.00 66.88 194 SER A O 1
ATOM 1618 N N . ILE A 1 195 ? 6.109 -10.262 40.723 1.00 65.94 195 ILE A N 1
ATOM 1619 C CA . ILE A 1 195 ? 7.134 -9.241 40.461 1.00 65.94 195 ILE A CA 1
ATOM 1620 C C . ILE A 1 195 ? 6.523 -7.959 39.877 1.00 65.94 195 ILE A C 1
ATOM 1622 O O . ILE A 1 195 ? 6.884 -6.863 40.299 1.00 65.94 195 ILE A O 1
ATOM 1626 N N . ILE A 1 196 ? 5.602 -8.071 38.912 1.00 62.78 196 ILE A N 1
ATOM 1627 C CA . ILE A 1 196 ? 4.906 -6.912 38.331 1.00 62.78 196 ILE A CA 1
ATOM 1628 C C . ILE A 1 196 ? 4.021 -6.248 39.381 1.00 62.78 196 ILE A C 1
ATOM 1630 O O . ILE A 1 196 ? 4.057 -5.029 39.511 1.00 62.78 196 ILE A O 1
ATOM 1634 N N . LYS A 1 197 ? 3.248 -7.041 40.134 1.00 68.69 197 LYS A N 1
ATOM 1635 C CA . LYS A 1 197 ? 2.361 -6.538 41.184 1.00 68.69 197 LYS A CA 1
ATOM 1636 C C . LYS A 1 197 ? 3.154 -5.794 42.257 1.00 68.69 197 LYS A C 1
ATOM 1638 O O . LYS A 1 197 ? 2.860 -4.630 42.493 1.00 68.69 197 LYS A O 1
ATOM 1643 N N . GLN A 1 198 ? 4.208 -6.416 42.787 1.00 73.44 198 GLN A N 1
ATOM 1644 C CA . GLN A 1 198 ? 5.109 -5.811 43.766 1.00 73.44 198 GLN A CA 1
ATOM 1645 C C . GLN A 1 198 ? 5.701 -4.503 43.238 1.00 73.44 198 GLN A C 1
ATOM 1647 O O . GLN A 1 198 ? 5.671 -3.497 43.924 1.00 73.44 198 GLN A O 1
ATOM 1652 N N . ARG A 1 199 ? 6.181 -4.470 41.988 1.00 67.62 199 ARG A N 1
ATOM 1653 C CA . ARG A 1 199 ? 6.784 -3.253 41.421 1.00 67.62 199 ARG A CA 1
ATOM 1654 C C . ARG A 1 199 ? 5.785 -2.134 41.165 1.00 67.62 199 ARG A C 1
ATOM 1656 O O . ARG A 1 199 ? 6.148 -0.972 41.310 1.00 67.62 199 ARG A O 1
ATOM 1663 N N . LEU A 1 200 ? 4.565 -2.461 40.748 1.00 65.25 200 LEU A N 1
ATOM 1664 C CA . LEU A 1 200 ? 3.502 -1.469 40.618 1.00 65.25 200 LEU A CA 1
ATOM 1665 C C . LEU A 1 200 ? 3.128 -0.930 42.000 1.00 65.25 200 LEU A C 1
ATOM 1667 O O . LEU A 1 200 ? 3.068 0.281 42.174 1.00 65.25 200 LEU A O 1
ATOM 1671 N N . GLU A 1 201 ? 2.962 -1.804 42.993 1.00 72.81 201 GLU A N 1
ATOM 1672 C CA . GLU A 1 201 ? 2.734 -1.407 44.384 1.00 72.81 201 GLU A CA 1
ATOM 1673 C C . GLU A 1 201 ? 3.870 -0.510 44.894 1.00 72.81 201 GLU A C 1
ATOM 1675 O O . GLU A 1 201 ? 3.591 0.579 45.385 1.00 72.81 201 GLU A O 1
ATOM 1680 N N . ASP A 1 202 ? 5.135 -0.871 44.679 1.00 71.06 202 ASP A N 1
ATOM 1681 C CA . ASP A 1 202 ? 6.296 -0.063 45.067 1.00 71.06 202 ASP A CA 1
ATOM 1682 C C . ASP A 1 202 ? 6.300 1.311 44.365 1.00 71.06 202 ASP A C 1
ATOM 1684 O O . ASP A 1 202 ? 6.550 2.334 45.002 1.00 71.06 202 ASP A O 1
ATOM 1688 N N . GLN A 1 203 ? 5.979 1.368 43.065 1.00 66.69 203 GLN A N 1
ATOM 1689 C CA . GLN A 1 203 ? 5.906 2.620 42.297 1.00 66.69 203 GLN A CA 1
ATOM 1690 C C . GLN A 1 203 ? 4.779 3.544 42.771 1.00 66.69 203 GLN A C 1
ATOM 1692 O O . GLN A 1 203 ? 4.968 4.758 42.826 1.00 66.69 203 GLN A O 1
ATOM 1697 N N . PHE A 1 204 ? 3.615 2.992 43.119 1.00 57.72 204 PHE A N 1
ATOM 1698 C CA . PHE A 1 204 ? 2.478 3.781 43.596 1.00 57.72 204 PHE A CA 1
ATOM 1699 C C . PHE A 1 204 ? 2.614 4.169 45.078 1.00 57.72 204 PHE A C 1
ATOM 1701 O O . PHE A 1 204 ? 2.224 5.277 45.449 1.00 57.72 204 PHE A O 1
ATOM 1708 N N . THR A 1 205 ? 3.248 3.329 45.902 1.00 59.59 205 THR A N 1
ATOM 1709 C CA . THR A 1 205 ? 3.502 3.593 47.333 1.00 59.59 205 THR A CA 1
ATOM 1710 C C . THR A 1 205 ? 4.610 4.633 47.551 1.00 59.59 205 THR A C 1
ATOM 1712 O O . THR A 1 205 ? 4.662 5.273 48.598 1.00 59.59 205 THR A O 1
ATOM 1715 N N . GLN A 1 206 ? 5.482 4.863 46.562 1.00 53.88 206 GLN A N 1
ATOM 1716 C CA . GLN A 1 206 ? 6.490 5.933 46.615 1.00 53.88 206 GLN A CA 1
ATOM 1717 C C . GLN A 1 206 ? 5.915 7.348 46.441 1.00 53.88 206 GLN A C 1
ATOM 1719 O O . GLN A 1 206 ? 6.591 8.325 46.763 1.00 53.88 206 GLN A O 1
ATOM 1724 N N . SER A 1 207 ? 4.668 7.489 45.989 1.00 54.81 207 SER A N 1
ATOM 1725 C CA . SER A 1 207 ? 3.944 8.758 46.095 1.00 54.81 207 SER A CA 1
ATOM 1726 C C . SER A 1 207 ? 3.240 8.813 47.457 1.00 54.81 207 SER A C 1
ATOM 1728 O O . SER A 1 207 ? 2.722 7.795 47.890 1.00 54.81 207 SER A O 1
ATOM 1730 N N . TRP A 1 208 ? 3.218 9.972 48.128 1.00 47.84 208 TRP A N 1
ATOM 1731 C CA . TRP A 1 208 ? 2.471 10.284 49.375 1.00 47.84 208 TRP A CA 1
ATOM 1732 C C . TRP A 1 208 ? 3.197 10.291 50.733 1.00 47.84 208 TRP A C 1
ATOM 1734 O O . TRP A 1 208 ? 2.552 10.604 51.729 1.00 47.84 208 TRP A O 1
ATOM 1744 N N . SER A 1 209 ? 4.518 10.107 50.822 1.00 54.47 209 SER A N 1
ATOM 1745 C CA . SER A 1 209 ? 5.275 10.446 52.052 1.00 54.47 209 SER A CA 1
ATOM 1746 C C . SER A 1 209 ? 6.145 11.699 51.908 1.00 54.47 209 SER A C 1
ATOM 1748 O O . SER A 1 209 ? 7.178 11.846 52.564 1.00 54.47 209 SER A O 1
ATOM 1750 N N . GLY A 1 210 ? 5.696 12.654 51.086 1.00 57.03 210 GLY A N 1
ATOM 1751 C CA . GLY A 1 210 ? 6.185 14.028 51.142 1.00 57.03 210 GLY A CA 1
ATOM 1752 C C . GLY A 1 210 ? 5.797 14.645 52.483 1.00 57.03 210 GLY A C 1
ATOM 1753 O O . GLY A 1 210 ? 4.731 15.240 52.604 1.00 57.03 210 GLY A O 1
ATOM 1754 N N . LYS A 1 211 ? 6.639 14.457 53.506 1.00 51.66 211 LYS A N 1
ATOM 1755 C CA . LYS A 1 211 ? 6.559 15.194 54.768 1.00 51.66 211 LYS A CA 1
ATOM 1756 C C . LYS A 1 211 ? 6.562 16.684 54.432 1.00 51.66 211 LYS A C 1
ATOM 1758 O O . LYS A 1 211 ? 7.572 17.209 53.972 1.00 51.66 211 LYS A O 1
ATOM 1763 N N . VAL A 1 212 ? 5.433 17.345 54.658 1.00 57.25 212 VAL A N 1
ATOM 1764 C CA . VAL A 1 212 ? 5.370 18.803 54.733 1.00 57.25 212 VAL A CA 1
ATOM 1765 C C . VAL A 1 212 ? 6.245 19.197 55.921 1.00 57.25 212 VAL A C 1
ATOM 1767 O O . VAL A 1 212 ? 5.953 18.808 57.050 1.00 57.25 212 VAL A O 1
ATOM 1770 N N . ILE A 1 213 ? 7.363 19.871 55.656 1.00 60.72 213 ILE A N 1
ATOM 1771 C CA . ILE A 1 213 ? 8.197 20.489 56.689 1.00 60.72 213 ILE A CA 1
ATOM 1772 C C . ILE A 1 213 ? 7.441 21.754 57.117 1.00 60.72 213 ILE A C 1
ATOM 1774 O O . ILE A 1 213 ? 7.227 22.609 56.258 1.00 60.72 213 ILE A O 1
ATOM 1778 N N . PRO A 1 214 ? 6.967 21.864 58.370 1.00 64.00 214 PRO A N 1
ATOM 1779 C CA . PRO A 1 214 ? 6.376 23.104 58.845 1.00 64.00 214 PRO A CA 1
ATOM 1780 C C . PRO A 1 214 ? 7.488 24.129 59.099 1.00 64.00 214 PRO A C 1
ATOM 1782 O O . PRO A 1 214 ? 8.490 23.794 59.737 1.00 64.00 214 PRO A O 1
ATOM 1785 N N . GLU A 1 215 ? 7.305 25.333 58.552 1.00 62.91 215 GLU A N 1
ATOM 1786 C CA . GLU A 1 215 ? 8.081 26.543 58.874 1.00 62.91 215 GLU A CA 1
ATOM 1787 C C . GLU A 1 215 ? 7.792 27.042 60.296 1.00 62.91 215 GLU A C 1
ATOM 1789 O O . GLU A 1 215 ? 6.623 26.928 60.742 1.00 62.91 215 GLU A O 1
#

Secondary structure (DSSP, 8-state):
-HHHHHHHHHHHHHHHHH----------------TT--HHHHHHHHHHHHHHH-----HHHHHHHHHHHHHHHHHHHHHHHHHHHHHHHHHHHHHHH-HHHHHHHHHHT--S------HHHHHHHHHHHHTT-TTS-HHHHHHHHHHHHHHHHHHHHHTTS---HHHHHHHHHHHHTT-HHHHHSTTS-TTHHHHHHHHHHHHHHTSS-------